Protein AF-A0A3B0TVA9-F1 (afdb_monomer)

Sequence (182 aa):
MIGPSYKIPAPITFNPFKHHKTCILQEINNQQLPDTALLGLLNSIGDNYIDIYTGSFTPKKICTQVLAYLKNNHTFNQTAFEEWVGNSSGYKRIKLTDDSFWIVRKGVSNERYIHIHPAKTGPLSIRFKASTLKTIYWLKRKKRGNNPPRLKEINEARLKVGLPPVKQLKYGEGILKCWGEF

Secondary structure (DSSP, 8-state):
-------PPTTEE--HHHHBHHHHHHHHH-TTS-HHHHHHHHHHT-SSEEEEE-SS--HHHHHHHHHHHHHHTT--SHHHHHHHHHTTTTEEEEE-TTS-EEEEEE-SSTTS-EEEEE-SSSTTEEEEEHHHHHHHHHHHHH--SSSPPPHHHHHHHHHHTT-PPPS---TTSHHHHHHHH-

Radius of gyration: 17.54 Å; Cα contacts (8 Å, |Δi|>4): 265; chains: 1; bounding box: 42×30×47 Å

Nearest PDB structures (foldseek):
  7nxd-assembly1_B  TM=4.711E-01  e=6.216E-01  Homo sapiens
  1jv2-assembly1_B  TM=4.905E-01  e=1.969E+00  Homo sapiens
  6bxj-assembly1_A  TM=4.757E-01  e=2.833E+00  Homo sapiens

Organism: NCBI:txid652676

Solvent-accessible surface area (backbone atoms only — not comparable to full-atom values): 10432 Å² total; per-residue (Å²): 137,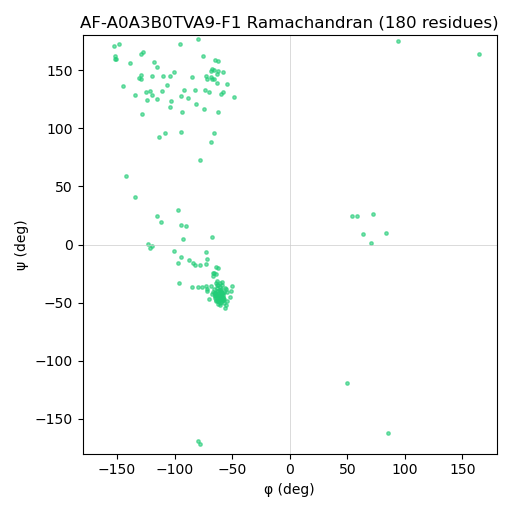85,66,85,83,72,80,66,58,78,43,45,36,68,57,49,73,65,25,27,47,69,54,34,52,51,59,50,64,37,82,85,59,51,69,70,52,50,51,56,51,47,60,69,65,51,77,54,74,41,30,25,29,64,68,87,71,49,74,61,54,50,52,52,49,54,52,50,51,28,50,78,68,68,31,58,54,70,69,46,30,52,51,60,22,51,78,39,92,50,36,41,80,48,75,50,97,86,64,33,34,32,33,40,27,76,36,90,43,90,70,24,39,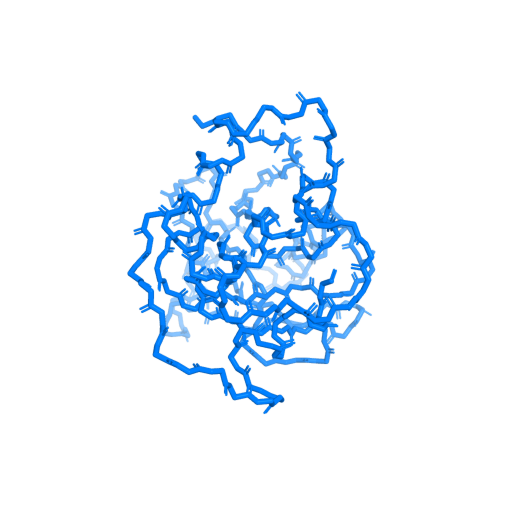41,23,50,46,39,22,79,63,45,92,32,33,48,69,46,45,24,66,46,48,43,29,45,49,52,39,59,54,75,46,86,77,85,74,82,79,51,72,67,59,49,30,54,33,19,51,75,71,77,37,79,68,72,96,75,87,52,85,83,35,74,59,54,37,52,50,75,77,106

pLDDT: mean 93.53, std 8.78, range [34.53, 98.62]

Mean predicted aligned error: 3.95 Å

Structure (mmCIF, N/CA/C/O backbone):
data_AF-A0A3B0TVA9-F1
#
_entry.id   AF-A0A3B0TVA9-F1
#
loop_
_atom_site.group_PDB
_atom_site.id
_atom_site.type_symbol
_atom_site.label_atom_id
_atom_site.label_alt_id
_atom_site.label_comp_id
_atom_site.label_asym_id
_atom_site.label_entity_id
_atom_site.label_seq_id
_atom_site.pdbx_PDB_ins_code
_atom_site.Cartn_x
_atom_site.Cartn_y
_atom_site.Cartn_z
_atom_site.occupancy
_atom_site.B_iso_or_equiv
_atom_site.auth_seq_id
_atom_site.auth_comp_id
_atom_site.auth_asym_id
_atom_site.auth_atom_id
_atom_site.pdbx_PDB_model_num
ATOM 1 N N . MET A 1 1 ? -3.678 16.737 -4.083 1.00 38.72 1 MET A N 1
ATOM 2 C CA . MET A 1 1 ? -3.451 15.315 -4.437 1.00 38.72 1 MET A CA 1
ATOM 3 C C . MET A 1 1 ? -4.566 14.878 -5.370 1.00 38.72 1 MET A C 1
ATOM 5 O O . MET A 1 1 ? -5.696 14.782 -4.917 1.00 38.72 1 MET A O 1
ATOM 9 N N . ILE A 1 2 ? -4.269 14.671 -6.655 1.00 34.53 2 ILE A N 1
ATOM 10 C CA . ILE A 1 2 ? -5.215 14.078 -7.608 1.00 34.53 2 ILE A CA 1
ATOM 11 C C . ILE A 1 2 ? -4.901 12.585 -7.633 1.00 34.53 2 ILE A C 1
ATOM 13 O O . ILE A 1 2 ? -3.940 12.152 -8.259 1.00 34.53 2 ILE A O 1
ATOM 17 N N . GLY A 1 3 ? -5.654 11.824 -6.852 1.00 47.53 3 GLY A N 1
ATOM 18 C CA . GLY A 1 3 ? -5.719 10.378 -6.972 1.00 47.53 3 GLY A CA 1
ATOM 19 C C . GLY A 1 3 ? -7.168 9.940 -7.080 1.00 47.53 3 GLY A C 1
ATOM 20 O O . GLY A 1 3 ? -8.059 10.749 -6.809 1.00 47.53 3 GLY A O 1
ATOM 21 N N . PRO A 1 4 ? -7.422 8.691 -7.490 1.00 55.53 4 PRO A N 1
ATOM 22 C CA . PRO A 1 4 ? -8.770 8.134 -7.508 1.00 55.53 4 PRO A CA 1
ATOM 23 C C . PRO A 1 4 ? -9.471 8.395 -6.173 1.00 55.53 4 PRO A C 1
ATOM 25 O O . PRO A 1 4 ? -8.952 8.075 -5.098 1.00 55.53 4 PRO A O 1
ATOM 28 N N . SER A 1 5 ? -10.662 8.989 -6.235 1.00 61.91 5 SER A N 1
ATOM 29 C CA . SER A 1 5 ? -11.477 9.248 -5.050 1.00 61.91 5 SER A CA 1
ATOM 30 C C . SER A 1 5 ? -12.165 7.953 -4.622 1.00 61.91 5 SER A C 1
ATOM 32 O O . SER A 1 5 ? -13.365 7.753 -4.814 1.00 61.91 5 SER A O 1
ATOM 34 N N . TYR A 1 6 ? -11.394 7.023 -4.053 1.00 79.69 6 TYR A N 1
ATOM 35 C CA . TYR A 1 6 ? -11.991 5.962 -3.256 1.00 79.69 6 TYR A CA 1
ATOM 36 C C . TYR A 1 6 ? -12.684 6.641 -2.077 1.00 79.69 6 TYR A C 1
ATOM 38 O O . TYR A 1 6 ? -12.033 7.259 -1.233 1.00 79.69 6 TYR A O 1
ATOM 46 N N . LYS A 1 7 ? -14.017 6.555 -2.025 1.00 88.19 7 LYS A N 1
ATOM 47 C CA . LYS A 1 7 ? -14.802 7.117 -0.922 1.00 88.19 7 LYS A CA 1
ATOM 48 C C . LYS A 1 7 ? -14.523 6.322 0.355 1.00 88.19 7 LYS A C 1
ATOM 50 O O . LYS A 1 7 ? -15.211 5.349 0.656 1.00 88.19 7 LYS A O 1
ATOM 55 N N . ILE A 1 8 ? -13.491 6.730 1.088 1.00 94.31 8 ILE A N 1
ATOM 56 C CA . ILE A 1 8 ? -13.170 6.190 2.408 1.00 94.31 8 ILE A CA 1
ATOM 57 C C . ILE A 1 8 ? -14.068 6.884 3.433 1.00 94.31 8 ILE A C 1
ATOM 59 O O . ILE A 1 8 ? -14.001 8.116 3.542 1.00 94.31 8 ILE A O 1
ATOM 63 N N . PRO A 1 9 ? -14.901 6.144 4.185 1.00 94.62 9 PRO A N 1
ATOM 64 C CA . PRO A 1 9 ? -15.787 6.741 5.174 1.00 94.62 9 PRO A CA 1
ATOM 65 C C . PRO A 1 9 ? -14.984 7.343 6.330 1.00 94.62 9 PRO A C 1
ATOM 67 O O . PRO A 1 9 ? -13.984 6.772 6.771 1.00 94.62 9 PRO A O 1
ATOM 70 N N . ALA A 1 10 ? -15.434 8.486 6.845 1.00 94.38 10 ALA A N 1
ATOM 71 C CA . ALA A 1 10 ? -14.976 8.948 8.148 1.00 94.38 10 ALA A CA 1
ATOM 72 C C . ALA A 1 10 ? -15.414 7.939 9.238 1.00 94.38 10 ALA A C 1
ATOM 74 O O . ALA A 1 10 ? -16.464 7.305 9.085 1.00 94.38 10 ALA A O 1
ATOM 75 N N . PRO A 1 11 ? -14.623 7.750 10.309 1.00 96.88 11 PRO A N 1
ATOM 76 C CA . PRO A 1 11 ? -13.383 8.460 10.626 1.00 96.88 11 PRO A CA 1
ATOM 77 C C . PRO A 1 11 ? -12.100 7.718 10.195 1.00 96.88 11 PRO A C 1
ATOM 79 O O . PRO A 1 11 ? -11.045 7.857 10.814 1.00 96.88 11 PRO A O 1
ATOM 82 N N . ILE A 1 12 ? -12.157 6.911 9.128 1.00 97.50 12 ILE A N 1
ATOM 83 C CA . ILE A 1 12 ? -11.006 6.118 8.675 1.00 97.50 12 ILE A CA 1
ATOM 84 C C . ILE A 1 12 ? -10.050 6.943 7.805 1.00 97.50 12 ILE A C 1
ATOM 86 O O . ILE A 1 12 ? -10.454 7.573 6.828 1.00 97.50 12 ILE A O 1
ATOM 90 N N . THR A 1 13 ? -8.756 6.850 8.103 1.00 96.31 13 THR A N 1
ATOM 91 C CA . THR A 1 13 ? -7.645 7.117 7.186 1.00 96.31 13 THR A CA 1
ATOM 92 C C . THR A 1 13 ? -7.211 5.802 6.539 1.00 96.31 13 THR A C 1
ATOM 94 O O . THR A 1 13 ? -6.685 4.911 7.204 1.00 96.31 13 THR A O 1
ATOM 97 N N . PHE A 1 14 ? -7.404 5.675 5.228 1.00 95.38 14 PHE A N 1
ATOM 98 C CA . PHE A 1 14 ? -6.943 4.529 4.447 1.00 95.38 14 PHE A CA 1
ATOM 99 C C . PHE A 1 14 ? -6.513 5.006 3.062 1.00 95.38 14 PHE A C 1
ATOM 101 O O . PHE A 1 14 ? -7.208 5.812 2.447 1.00 95.38 14 PHE A O 1
ATOM 108 N N . ASN A 1 15 ? -5.378 4.513 2.565 1.00 93.94 15 ASN A N 1
ATOM 109 C CA . ASN A 1 15 ? -4.904 4.797 1.214 1.00 93.94 15 ASN A CA 1
ATOM 110 C C . ASN A 1 15 ? -4.925 3.510 0.367 1.00 93.94 15 ASN A C 1
ATOM 112 O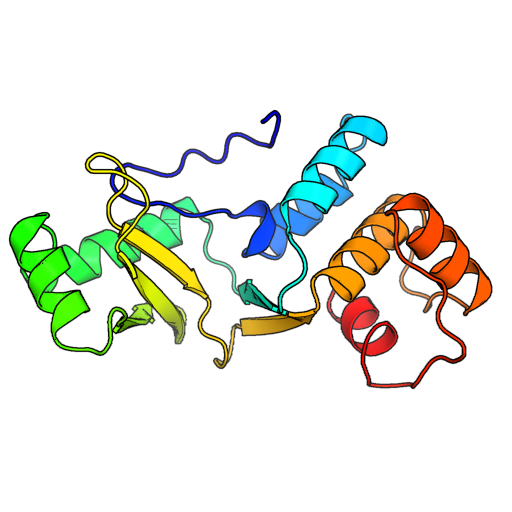 O . ASN A 1 15 ? -3.940 2.763 0.373 1.00 93.94 15 ASN A O 1
ATOM 116 N N . PRO A 1 16 ? -6.018 3.237 -0.375 1.00 94.81 16 PRO A N 1
ATOM 117 C CA . PRO A 1 16 ? -6.119 2.042 -1.211 1.00 94.81 16 PRO A CA 1
ATOM 118 C C . PRO A 1 16 ? -5.047 1.968 -2.298 1.00 94.81 16 PRO A C 1
ATOM 120 O O . PRO A 1 16 ? -4.565 0.881 -2.596 1.00 94.81 16 PRO A O 1
ATOM 123 N N . PHE A 1 17 ? -4.609 3.106 -2.842 1.00 92.19 17 PHE A N 1
ATOM 124 C CA . PHE A 1 17 ? -3.542 3.125 -3.844 1.00 92.19 17 PHE A CA 1
ATOM 125 C C . PHE A 1 17 ? -2.188 2.661 -3.282 1.00 92.19 17 PHE A C 1
ATOM 127 O O . PHE A 1 17 ? -1.341 2.171 -4.017 1.00 92.19 17 PHE A O 1
ATOM 134 N N . LYS A 1 18 ? -1.960 2.766 -1.970 1.00 92.62 18 LYS A N 1
ATOM 135 C CA . LYS A 1 18 ? -0.768 2.168 -1.350 1.00 92.62 18 LYS A CA 1
ATOM 136 C C . LYS A 1 18 ? -0.971 0.703 -0.992 1.00 92.62 18 LYS A C 1
ATOM 138 O O . LYS A 1 18 ? -0.036 -0.081 -1.084 1.00 92.62 18 LYS A O 1
ATOM 143 N N . HIS A 1 19 ? -2.170 0.349 -0.554 1.00 96.50 19 HIS A N 1
ATOM 144 C CA . HIS A 1 19 ? -2.364 -0.828 0.285 1.00 96.50 19 HIS A CA 1
ATOM 145 C C . HIS A 1 19 ? -3.355 -1.853 -0.268 1.00 96.50 19 HIS A C 1
ATOM 147 O O . HIS A 1 19 ? -3.585 -2.860 0.390 1.00 96.50 19 HIS A O 1
ATOM 153 N N . HIS A 1 20 ? -3.955 -1.639 -1.437 1.00 97.31 20 HIS A N 1
ATOM 154 C CA . HIS A 1 20 ? -4.966 -2.535 -1.993 1.00 97.31 20 HIS A CA 1
ATOM 155 C C . HIS A 1 20 ? -4.626 -2.932 -3.432 1.00 97.31 20 HIS A C 1
ATOM 157 O O . HIS A 1 20 ? -4.722 -2.115 -4.348 1.00 97.31 20 HIS A O 1
ATOM 163 N N . LYS A 1 21 ? -4.304 -4.213 -3.657 1.00 96.94 21 LYS A N 1
ATOM 164 C CA . LYS A 1 21 ? -3.834 -4.733 -4.953 1.00 96.94 21 LYS A CA 1
ATOM 165 C C . LYS A 1 21 ? -4.783 -4.423 -6.113 1.00 96.94 21 LYS A C 1
ATOM 167 O O . LYS A 1 21 ? -4.342 -3.896 -7.126 1.00 96.94 21 LYS A O 1
ATOM 172 N N . THR A 1 22 ? -6.084 -4.677 -5.961 1.00 95.56 22 THR A N 1
ATOM 173 C CA . THR A 1 22 ? -7.060 -4.398 -7.034 1.00 95.56 22 THR A CA 1
ATOM 174 C C . THR A 1 22 ? -7.125 -2.915 -7.397 1.00 95.56 22 THR A C 1
ATOM 176 O O . THR A 1 22 ? -7.043 -2.587 -8.573 1.00 95.56 22 THR A O 1
ATOM 179 N N . CYS A 1 23 ? -7.195 -2.016 -6.409 1.00 94.69 23 CYS A N 1
ATOM 180 C CA . CYS A 1 23 ? -7.157 -0.567 -6.631 1.00 94.69 23 CYS A CA 1
ATOM 181 C C . CYS A 1 23 ? -5.883 -0.129 -7.357 1.00 94.69 23 CYS A C 1
ATOM 183 O O . CYS A 1 23 ? -5.932 0.628 -8.318 1.00 94.69 23 CYS A O 1
ATOM 185 N N . ILE A 1 24 ? -4.736 -0.646 -6.924 1.00 94.00 24 ILE A N 1
ATOM 186 C CA . ILE A 1 24 ? -3.438 -0.383 -7.549 1.00 94.00 24 ILE A CA 1
ATOM 187 C C . ILE A 1 24 ? -3.458 -0.774 -9.030 1.00 94.00 24 ILE A C 1
ATOM 189 O O . ILE A 1 24 ? -3.102 0.033 -9.886 1.00 94.00 24 ILE A O 1
ATOM 193 N N . LEU A 1 25 ? -3.911 -1.992 -9.338 1.00 93.56 25 LEU A N 1
ATOM 194 C CA . LEU A 1 25 ? -4.002 -2.488 -10.711 1.00 93.56 25 LEU A CA 1
ATOM 195 C C . LEU A 1 25 ? -4.991 -1.673 -11.554 1.00 93.56 25 LEU A C 1
ATOM 197 O O . LEU A 1 25 ? -4.717 -1.419 -12.725 1.00 93.56 25 LEU A O 1
ATOM 201 N N . GLN A 1 26 ? -6.108 -1.229 -10.973 1.00 92.56 26 GLN A N 1
ATOM 202 C CA . GLN A 1 26 ? -7.070 -0.354 -11.647 1.00 92.56 26 GLN A CA 1
ATOM 203 C C . GLN A 1 26 ? -6.421 0.970 -12.072 1.00 92.56 26 GLN A C 1
ATOM 205 O O . GLN A 1 26 ? -6.536 1.345 -13.237 1.00 92.56 26 GLN A O 1
ATOM 210 N N . GLU A 1 27 ? -5.667 1.628 -11.185 1.00 91.00 27 GLU A N 1
ATOM 211 C CA . GLU A 1 27 ? -4.972 2.879 -11.528 1.00 91.00 27 GLU A CA 1
ATOM 212 C C . GLU A 1 27 ? -3.887 2.680 -12.586 1.00 91.00 27 GLU A C 1
ATOM 214 O O . GLU A 1 27 ? -3.793 3.446 -13.545 1.00 91.00 27 GLU A O 1
ATOM 219 N N . ILE A 1 28 ? -3.077 1.626 -12.446 1.00 91.50 28 ILE A N 1
ATOM 220 C CA . ILE A 1 28 ? -1.999 1.325 -13.396 1.00 91.50 28 ILE A CA 1
ATOM 221 C C . ILE A 1 28 ? -2.571 1.012 -14.783 1.00 91.50 28 ILE A C 1
ATOM 223 O O . ILE A 1 28 ? -1.982 1.397 -15.792 1.00 91.50 28 ILE A O 1
ATOM 227 N N . ASN A 1 29 ? -3.735 0.367 -14.861 1.00 91.38 29 ASN A N 1
ATOM 228 C CA . ASN A 1 29 ? -4.351 -0.006 -16.133 1.00 91.38 29 ASN A CA 1
ATOM 229 C C . ASN A 1 29 ? -5.244 1.090 -16.735 1.00 91.38 29 ASN A C 1
ATOM 231 O O . ASN A 1 29 ? -5.568 1.013 -17.922 1.00 91.38 29 ASN A O 1
ATOM 235 N N . ASN A 1 30 ? -5.596 2.133 -15.975 1.00 91.00 30 ASN A N 1
ATOM 236 C CA . ASN A 1 30 ? -6.473 3.215 -16.422 1.00 91.00 30 ASN A CA 1
ATOM 237 C C . ASN A 1 30 ? -5.829 4.046 -17.545 1.00 91.00 30 ASN A C 1
ATOM 239 O O . ASN A 1 30 ? -5.034 4.946 -17.276 1.00 91.00 30 ASN A O 1
ATOM 243 N N . GLN A 1 31 ? -6.135 3.760 -18.812 1.00 87.06 31 GLN A N 1
ATOM 244 C CA . GLN A 1 31 ? -5.510 4.428 -19.966 1.00 87.06 31 GLN A CA 1
ATOM 245 C C . GLN A 1 31 ? -5.781 5.939 -20.021 1.00 87.06 31 GLN A C 1
ATOM 247 O O . GLN A 1 31 ? -5.008 6.666 -20.633 1.00 87.06 31 GLN A O 1
ATOM 252 N N . GLN A 1 32 ? -6.821 6.420 -19.337 1.00 91.00 32 GLN A N 1
ATOM 253 C CA . GLN A 1 32 ? -7.142 7.845 -19.266 1.00 91.00 32 GLN A CA 1
ATOM 254 C C . GLN A 1 32 ? -6.244 8.606 -18.280 1.00 91.00 32 GLN A C 1
ATOM 256 O O . GLN A 1 32 ? -6.166 9.827 -18.358 1.00 91.00 32 GLN A O 1
ATOM 261 N N . LEU A 1 33 ? -5.557 7.913 -17.363 1.00 90.62 33 LEU A N 1
ATOM 262 C CA . LEU A 1 33 ? -4.625 8.530 -16.420 1.00 90.62 33 LEU A CA 1
ATOM 263 C C . LEU A 1 33 ? -3.320 8.925 -17.141 1.00 90.62 33 LEU A C 1
ATOM 265 O O . LEU A 1 33 ? -2.591 8.035 -17.597 1.00 90.62 33 LEU A O 1
ATOM 269 N N . PRO A 1 34 ? -2.966 10.221 -17.226 1.00 94.06 34 PRO A N 1
ATOM 270 C CA . PRO A 1 34 ? -1.705 10.633 -17.832 1.00 94.06 34 PRO A CA 1
ATOM 271 C C . PRO A 1 34 ? -0.506 10.080 -17.059 1.00 94.06 34 PRO A C 1
ATOM 273 O O . PRO A 1 34 ? -0.542 9.959 -15.833 1.00 94.06 34 PRO A O 1
ATOM 276 N N . ASP A 1 35 ? 0.596 9.815 -17.758 1.00 93.94 35 ASP A N 1
ATOM 277 C CA . ASP A 1 35 ? 1.830 9.330 -17.129 1.00 93.94 35 ASP A CA 1
ATOM 278 C C . ASP A 1 35 ? 2.327 10.255 -16.012 1.00 93.94 35 ASP A C 1
ATOM 280 O O . ASP A 1 35 ? 2.796 9.784 -14.981 1.00 93.94 35 ASP A O 1
ATOM 284 N N . THR A 1 36 ? 2.206 11.571 -16.192 1.00 94.06 36 THR A N 1
ATOM 285 C CA . THR A 1 36 ? 2.595 12.572 -15.189 1.00 94.06 36 THR A CA 1
ATOM 286 C C . THR A 1 36 ? 1.764 12.454 -13.912 1.00 94.06 36 THR A C 1
ATOM 288 O O . THR A 1 36 ? 2.309 12.535 -12.811 1.00 94.06 36 THR A O 1
ATOM 291 N N . ALA A 1 37 ? 0.462 12.190 -14.040 1.00 92.50 37 ALA A N 1
ATOM 292 C CA . ALA A 1 37 ? -0.418 11.946 -12.904 1.00 92.50 37 ALA A CA 1
ATOM 293 C C . ALA A 1 37 ? -0.065 10.625 -12.205 1.00 92.50 37 ALA A C 1
ATOM 295 O O . ALA A 1 37 ? 0.034 10.590 -10.977 1.00 92.50 37 ALA A O 1
ATOM 296 N N . LEU A 1 38 ? 0.214 9.563 -12.972 1.00 92.44 38 LEU A N 1
ATOM 297 C CA . LEU A 1 38 ? 0.695 8.298 -12.415 1.00 92.44 38 LEU A CA 1
ATOM 298 C C . LEU A 1 38 ? 2.014 8.489 -11.657 1.00 92.44 38 LEU A C 1
ATOM 300 O O . LEU A 1 38 ? 2.135 8.012 -10.535 1.00 92.44 38 LEU A O 1
ATOM 304 N N . LEU A 1 39 ? 2.984 9.221 -12.210 1.00 94.00 39 LEU A N 1
ATOM 305 C CA . LEU A 1 39 ? 4.238 9.534 -11.516 1.00 94.00 39 LEU A CA 1
ATOM 306 C C . LEU A 1 39 ? 3.984 10.281 -10.199 1.00 94.00 39 LEU A C 1
ATOM 308 O O . LEU A 1 39 ? 4.573 9.930 -9.177 1.00 94.00 39 LEU A O 1
ATOM 312 N N . GLY A 1 40 ? 3.053 11.241 -10.185 1.00 92.62 40 GLY A N 1
ATOM 313 C CA . GLY A 1 40 ? 2.612 11.912 -8.958 1.00 92.62 40 GLY A CA 1
ATOM 314 C C . GLY A 1 40 ? 2.054 10.940 -7.911 1.00 92.62 40 GLY A C 1
ATOM 315 O O . GLY A 1 40 ? 2.416 11.014 -6.733 1.00 92.62 40 GLY A O 1
ATOM 316 N N . LEU A 1 41 ? 1.236 9.973 -8.337 1.00 91.88 41 LEU A N 1
ATOM 317 C CA . LEU A 1 41 ? 0.732 8.910 -7.467 1.00 91.88 41 LEU A CA 1
ATOM 318 C C . LEU A 1 41 ? 1.857 8.017 -6.939 1.00 91.88 41 LEU A C 1
ATOM 320 O O . LEU A 1 41 ? 1.927 7.775 -5.732 1.00 91.88 41 LEU A O 1
ATOM 324 N N . LEU A 1 42 ? 2.765 7.566 -7.806 1.00 93.44 42 LEU A N 1
ATOM 325 C CA . LEU A 1 42 ? 3.900 6.725 -7.421 1.00 93.44 42 LEU A CA 1
ATOM 326 C C . LEU A 1 42 ? 4.806 7.427 -6.407 1.00 93.44 42 LEU A C 1
ATOM 328 O O . LEU A 1 42 ? 5.215 6.807 -5.424 1.00 93.44 42 LEU A O 1
ATOM 332 N N . ASN A 1 43 ? 5.053 8.726 -6.578 1.00 90.81 43 ASN A N 1
ATOM 333 C CA . ASN A 1 43 ? 5.823 9.528 -5.627 1.00 90.81 43 ASN A CA 1
ATOM 334 C C . ASN A 1 43 ? 5.171 9.552 -4.240 1.00 90.81 43 ASN A C 1
ATOM 336 O O . ASN A 1 43 ? 5.869 9.440 -3.231 1.00 90.81 43 ASN A O 1
ATOM 340 N N . SER A 1 44 ? 3.835 9.578 -4.179 1.00 89.19 44 SER A N 1
ATOM 341 C CA . SER A 1 44 ? 3.103 9.571 -2.909 1.00 89.19 44 SER A CA 1
ATOM 342 C C . SER A 1 44 ? 3.290 8.290 -2.088 1.00 89.19 44 SER A C 1
ATOM 344 O O . SER A 1 44 ? 3.056 8.324 -0.880 1.00 89.19 44 SER A O 1
ATOM 346 N N . ILE A 1 45 ? 3.728 7.168 -2.688 1.00 90.06 45 ILE A N 1
ATOM 347 C CA . ILE A 1 45 ? 3.935 5.883 -1.991 1.00 90.06 45 ILE A CA 1
ATOM 348 C C . ILE A 1 45 ? 4.957 6.033 -0.846 1.00 90.06 45 ILE A C 1
ATOM 350 O O . ILE A 1 45 ? 4.757 5.436 0.216 1.00 90.06 45 ILE A O 1
ATOM 354 N N . GLY A 1 46 ? 5.950 6.918 -0.991 1.00 89.25 46 GLY A N 1
ATOM 355 C CA . GLY A 1 46 ? 7.066 7.094 -0.050 1.00 89.25 46 GLY A CA 1
ATOM 356 C C . GLY A 1 46 ? 8.210 6.115 -0.328 1.00 89.25 46 GLY A C 1
ATOM 357 O O . GLY A 1 46 ? 8.268 5.557 -1.421 1.00 89.25 46 GLY A O 1
ATOM 358 N N . ASP A 1 47 ? 9.109 5.898 0.638 1.00 91.12 47 ASP A N 1
ATOM 359 C CA . ASP A 1 47 ? 10.343 5.105 0.425 1.00 91.12 47 ASP A CA 1
ATOM 360 C C . ASP A 1 47 ? 10.482 3.877 1.341 1.00 91.12 47 ASP A C 1
ATOM 362 O O . ASP A 1 47 ? 11.387 3.055 1.178 1.00 91.12 47 ASP A O 1
ATOM 366 N N . ASN A 1 48 ? 9.533 3.698 2.259 1.00 93.50 48 ASN A N 1
ATOM 367 C CA . ASN A 1 48 ? 9.490 2.572 3.188 1.00 93.50 48 ASN A CA 1
ATOM 368 C C . ASN A 1 48 ? 8.926 1.294 2.546 1.00 93.50 48 ASN A C 1
ATOM 370 O O . ASN A 1 48 ? 8.504 1.266 1.391 1.00 93.50 48 ASN A O 1
ATOM 374 N N . TYR A 1 49 ? 8.915 0.199 3.303 1.00 96.69 49 TYR A N 1
ATOM 375 C CA . TYR A 1 49 ? 8.137 -0.978 2.922 1.00 96.69 49 TYR A CA 1
ATOM 376 C C . TYR A 1 49 ? 6.638 -0.695 3.010 1.00 96.69 49 TYR A C 1
ATOM 378 O O . TYR A 1 49 ? 6.189 -0.014 3.930 1.00 96.69 49 TYR A O 1
ATOM 386 N N . ILE A 1 50 ? 5.884 -1.275 2.083 1.00 97.12 50 ILE A N 1
ATOM 387 C CA . ILE A 1 50 ? 4.437 -1.140 1.979 1.00 97.12 50 ILE A CA 1
ATOM 388 C C . ILE A 1 50 ? 3.811 -2.525 2.082 1.00 97.12 50 ILE A C 1
ATOM 390 O O . ILE A 1 50 ? 4.251 -3.456 1.405 1.00 97.12 50 ILE A O 1
ATOM 394 N N . ASP A 1 51 ? 2.794 -2.631 2.931 1.00 97.94 51 ASP A N 1
ATOM 395 C CA . ASP A 1 51 ? 1.980 -3.830 3.115 1.00 97.94 51 ASP A CA 1
ATOM 396 C C . ASP A 1 51 ? 0.736 -3.727 2.226 1.00 97.94 51 ASP A C 1
ATOM 398 O O . ASP A 1 51 ? 0.037 -2.713 2.251 1.00 97.94 51 ASP A O 1
ATOM 402 N N . ILE A 1 52 ? 0.468 -4.742 1.412 1.00 98.19 52 ILE A N 1
ATOM 403 C CA . ILE A 1 52 ? -0.550 -4.702 0.360 1.00 98.19 52 ILE A CA 1
ATOM 404 C C . ILE A 1 52 ? -1.519 -5.854 0.569 1.00 98.19 52 ILE A C 1
ATOM 406 O O . ILE A 1 52 ? -1.124 -7.017 0.599 1.00 98.19 52 ILE A O 1
ATOM 410 N N . TYR A 1 53 ? -2.794 -5.511 0.673 1.00 98.56 53 TYR A N 1
ATOM 411 C CA . TYR A 1 53 ? -3.901 -6.442 0.723 1.00 98.56 53 TYR A CA 1
ATOM 412 C C . TYR A 1 53 ? -4.146 -7.054 -0.655 1.00 98.56 53 TYR A C 1
ATOM 414 O O . TYR 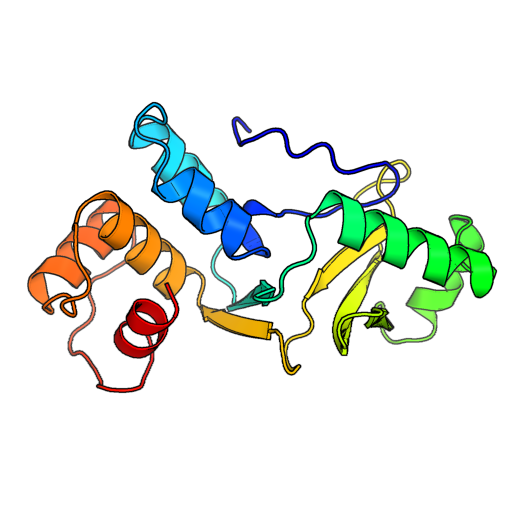A 1 53 ? -4.207 -6.341 -1.663 1.00 98.56 53 TYR A O 1
ATOM 422 N N . THR A 1 54 ? -4.304 -8.373 -0.678 1.00 98.38 54 THR A N 1
ATOM 423 C CA . THR A 1 54 ? -4.442 -9.189 -1.894 1.00 98.38 54 THR A CA 1
ATOM 424 C C . THR A 1 54 ? -5.760 -9.958 -1.974 1.00 98.38 54 THR A C 1
ATOM 426 O O . THR A 1 54 ? -5.994 -10.637 -2.969 1.00 98.38 54 THR A O 1
ATOM 429 N N . GLY A 1 55 ? -6.622 -9.843 -0.959 1.00 97.75 55 GLY A N 1
ATOM 430 C CA . GLY A 1 55 ? -7.928 -10.498 -0.947 1.00 97.75 55 GLY A CA 1
ATOM 431 C C . GLY A 1 55 ? -8.987 -9.792 -1.800 1.00 97.75 55 GLY A C 1
ATOM 432 O O . GLY A 1 55 ? -8.706 -8.860 -2.557 1.00 97.75 55 GLY A O 1
ATOM 433 N N . SER A 1 56 ? -10.231 -10.254 -1.671 1.00 97.19 56 SER A N 1
ATOM 434 C CA . SER A 1 56 ? -11.359 -9.854 -2.523 1.00 97.19 56 SER A CA 1
ATOM 435 C C . SER A 1 56 ? -12.214 -8.706 -1.974 1.00 97.19 56 SER A C 1
ATOM 437 O O . SER A 1 56 ? -13.061 -8.176 -2.698 1.00 97.19 56 SER A O 1
ATOM 439 N N . PHE A 1 57 ? -12.036 -8.292 -0.716 1.00 97.94 57 PHE A N 1
ATOM 440 C CA . PHE A 1 57 ? -12.827 -7.205 -0.147 1.00 97.94 57 PHE A CA 1
ATOM 441 C C . PHE A 1 57 ? -12.465 -5.865 -0.758 1.00 97.94 57 PHE A C 1
ATOM 443 O O . PHE A 1 57 ? -11.315 -5.461 -0.772 1.00 97.94 57 PHE A O 1
ATOM 450 N N . T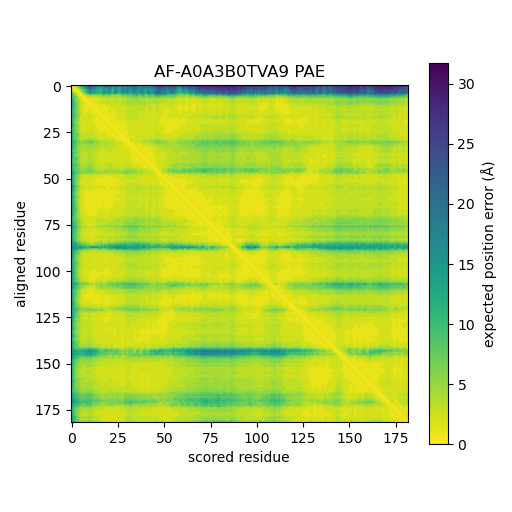HR A 1 58 ? -13.487 -5.120 -1.167 1.00 96.81 58 THR A N 1
ATOM 451 C CA . THR A 1 58 ? -13.326 -3.729 -1.592 1.00 96.81 58 THR A CA 1
ATOM 452 C C . THR A 1 58 ? -12.878 -2.837 -0.426 1.00 96.81 58 THR A C 1
ATOM 454 O O . THR A 1 58 ? -13.185 -3.143 0.734 1.00 96.81 58 THR A O 1
ATOM 457 N N . PRO A 1 59 ? -12.277 -1.658 -0.696 1.00 97.38 59 PRO A N 1
ATOM 458 C CA . PRO A 1 59 ? -11.970 -0.677 0.346 1.00 97.38 59 PRO A CA 1
ATOM 459 C C . PRO A 1 59 ? -13.174 -0.340 1.231 1.00 97.38 59 PRO A C 1
ATOM 461 O O . PRO A 1 59 ? -13.047 -0.266 2.450 1.00 97.38 59 PRO A O 1
ATOM 464 N N . LYS A 1 60 ? -14.368 -0.212 0.634 1.00 96.56 60 LYS A N 1
ATOM 465 C CA . LYS A 1 60 ? -15.613 0.032 1.373 1.00 96.56 60 LYS A CA 1
ATOM 466 C C . LYS A 1 60 ? -15.910 -1.104 2.354 1.00 96.56 60 LYS A C 1
ATOM 468 O O . LYS A 1 60 ? -16.197 -0.829 3.514 1.00 96.56 60 LYS A O 1
ATOM 473 N N . LYS A 1 61 ? -15.816 -2.366 1.915 1.00 97.69 61 LYS A N 1
ATOM 474 C CA . LYS A 1 61 ? -16.080 -3.535 2.770 1.00 97.69 61 LYS A CA 1
ATOM 475 C C . LYS A 1 61 ? -15.059 -3.650 3.904 1.00 97.69 61 LYS A C 1
ATOM 477 O O . LYS A 1 61 ? -15.474 -3.903 5.032 1.00 97.69 61 LYS A O 1
ATOM 482 N N . ILE A 1 62 ? -13.773 -3.413 3.627 1.00 98.56 62 ILE A N 1
ATOM 483 C CA . ILE A 1 62 ? -12.711 -3.353 4.648 1.00 98.56 62 ILE A CA 1
ATOM 484 C C . ILE A 1 62 ? -13.068 -2.304 5.702 1.00 98.56 62 ILE A C 1
ATOM 486 O O . ILE A 1 62 ? -13.166 -2.627 6.884 1.00 98.56 62 ILE A O 1
ATOM 490 N N . CYS A 1 63 ? -13.345 -1.067 5.277 1.00 98.31 63 CYS A N 1
ATOM 491 C CA . CYS A 1 63 ? -13.715 0.013 6.186 1.00 98.31 63 CYS A CA 1
ATOM 492 C C . CYS A 1 63 ? -14.951 -0.337 7.024 1.00 98.31 63 CYS A C 1
ATOM 494 O O . CYS A 1 63 ? -14.926 -0.170 8.238 1.00 98.31 63 CYS A O 1
ATOM 496 N N . THR A 1 64 ? -16.013 -0.869 6.412 1.00 98.19 64 THR A N 1
ATOM 497 C CA . THR A 1 64 ? -17.219 -1.287 7.141 1.00 98.19 64 THR A CA 1
ATOM 498 C C . THR A 1 64 ? -16.910 -2.328 8.217 1.00 98.19 64 THR A C 1
ATOM 500 O O . THR A 1 64 ? -17.434 -2.215 9.322 1.00 98.19 64 THR A O 1
ATOM 503 N N . GLN A 1 65 ? -16.051 -3.312 7.937 1.00 98.56 65 GLN A N 1
ATOM 504 C CA . GLN A 1 65 ? -15.705 -4.334 8.928 1.00 98.56 65 GLN A CA 1
ATOM 505 C C . GLN A 1 65 ? -14.821 -3.810 10.051 1.00 98.56 65 GLN A C 1
ATOM 507 O O . GLN A 1 65 ? -15.052 -4.163 11.202 1.00 98.56 65 GLN A O 1
ATOM 512 N N . VAL A 1 66 ? -13.865 -2.929 9.747 1.00 98.62 66 VAL A N 1
ATOM 513 C CA . VAL A 1 66 ? -13.072 -2.236 10.774 1.00 98.62 66 VAL A CA 1
ATOM 514 C C . VAL A 1 66 ? -13.998 -1.462 11.714 1.00 98.62 66 VAL A C 1
ATOM 516 O O . VAL A 1 66 ? -13.886 -1.579 12.930 1.00 98.62 66 VAL A O 1
ATOM 519 N N . LEU A 1 67 ? -14.948 -0.698 11.165 1.00 98.38 67 LEU A N 1
ATOM 520 C CA . LEU A 1 67 ? -15.892 0.076 11.974 1.00 98.38 67 LEU A CA 1
ATOM 521 C C . LEU A 1 67 ? -16.794 -0.824 12.823 1.00 98.38 67 LEU A C 1
ATOM 523 O O . LEU A 1 67 ? -17.003 -0.529 13.996 1.00 98.38 67 LEU A O 1
ATOM 527 N N . ALA A 1 68 ? -17.311 -1.915 12.254 1.00 98.38 68 ALA A N 1
ATOM 528 C CA . ALA A 1 68 ? -18.114 -2.885 12.993 1.00 98.38 68 ALA A CA 1
ATOM 529 C C . ALA A 1 68 ? -17.308 -3.534 14.128 1.00 98.38 68 ALA A C 1
ATOM 531 O O . ALA A 1 68 ? -17.794 -3.604 15.252 1.00 98.38 68 ALA A O 1
ATOM 532 N N . TYR A 1 69 ? -16.055 -3.921 13.863 1.00 98.38 69 TYR A N 1
ATOM 533 C CA . TYR A 1 69 ? -15.146 -4.457 14.874 1.00 98.38 69 TYR A CA 1
ATOM 534 C C . TYR A 1 69 ? -14.992 -3.484 16.048 1.00 98.38 69 TYR A C 1
ATOM 536 O O . TYR A 1 69 ? -15.205 -3.866 17.195 1.00 98.38 69 TYR A O 1
ATOM 544 N N . LEU A 1 70 ? -14.673 -2.216 15.776 1.00 98.06 70 LEU A N 1
ATOM 545 C CA . LEU A 1 70 ? -14.457 -1.217 16.830 1.00 98.06 70 LEU A CA 1
ATOM 546 C C . LEU A 1 70 ? -15.736 -0.918 17.619 1.00 98.06 70 LEU A C 1
ATOM 548 O O . LEU A 1 70 ? -15.687 -0.766 18.836 1.00 98.06 70 LEU A O 1
ATOM 552 N N . LYS A 1 71 ? -16.893 -0.868 16.949 1.00 97.94 71 LYS A N 1
ATOM 553 C CA . LYS A 1 71 ? -18.187 -0.663 17.618 1.00 97.94 71 LYS A CA 1
ATOM 554 C C . LYS A 1 71 ? -18.536 -1.826 18.542 1.00 97.94 71 LYS A C 1
ATOM 556 O O . LYS A 1 71 ? -18.887 -1.583 19.690 1.00 97.94 71 LYS A O 1
ATOM 561 N N . ASN A 1 72 ? -18.371 -3.061 18.072 1.00 97.56 72 ASN A N 1
ATOM 562 C CA . ASN A 1 72 ? -18.661 -4.263 18.857 1.00 97.56 72 ASN A CA 1
ATOM 563 C C . ASN A 1 72 ? -17.719 -4.432 20.057 1.00 97.56 72 ASN A C 1
ATOM 565 O O . ASN A 1 72 ? -18.085 -5.072 21.032 1.00 97.56 72 ASN A O 1
ATOM 569 N N . ASN A 1 73 ? -16.516 -3.855 19.994 1.00 96.00 73 ASN A N 1
ATOM 570 C CA . ASN A 1 73 ? -15.563 -3.839 21.105 1.00 96.00 73 ASN A CA 1
ATOM 571 C C . ASN A 1 73 ? -15.687 -2.580 21.984 1.00 96.00 73 ASN A C 1
ATOM 573 O O . ASN A 1 73 ? -14.867 -2.391 22.874 1.00 96.00 73 ASN A O 1
ATOM 577 N N . HIS A 1 74 ? -16.670 -1.706 21.735 1.00 96.88 74 HIS A N 1
ATOM 578 C CA . HIS A 1 74 ? -16.861 -0.431 22.439 1.00 96.88 74 HIS A CA 1
ATOM 579 C C . HIS A 1 74 ? -15.662 0.542 22.366 1.00 96.88 74 HIS A C 1
ATOM 581 O O . HIS A 1 74 ? -15.534 1.445 23.187 1.00 96.88 74 HIS A O 1
ATOM 587 N N . THR A 1 75 ? -14.821 0.426 21.333 1.00 96.81 75 THR A N 1
ATOM 588 C CA . THR A 1 75 ? -13.612 1.249 21.117 1.00 96.81 75 THR A CA 1
ATOM 589 C C . THR A 1 75 ? -13.740 2.190 19.919 1.00 96.81 75 THR A C 1
ATOM 591 O O . THR A 1 75 ? -12.748 2.642 19.355 1.00 96.81 75 THR A O 1
ATOM 594 N N . PHE A 1 76 ? -14.970 2.463 19.473 1.00 96.19 76 PHE A N 1
ATOM 595 C CA . PHE A 1 76 ? -15.214 3.287 18.289 1.00 96.19 76 PHE A CA 1
ATOM 596 C C . PHE A 1 76 ? -15.117 4.795 18.554 1.00 96.19 76 PHE A C 1
ATOM 598 O O . PHE A 1 76 ? -14.651 5.515 17.675 1.00 96.19 76 PHE A O 1
ATOM 605 N N . ASN A 1 77 ? -15.561 5.287 19.717 1.00 94.69 77 ASN A N 1
ATOM 606 C CA . ASN A 1 77 ? -15.482 6.719 20.033 1.00 94.69 77 ASN A CA 1
ATOM 607 C C . ASN A 1 77 ? -14.012 7.167 20.146 1.00 94.69 77 ASN A C 1
ATOM 609 O O . ASN A 1 77 ? -13.160 6.352 20.485 1.00 94.69 77 ASN A O 1
ATOM 613 N N . GLN A 1 78 ? -13.706 8.432 19.834 1.00 94.56 78 GLN A N 1
ATOM 614 C CA . GLN A 1 78 ? -12.315 8.879 19.691 1.00 94.56 78 GLN A CA 1
ATOM 615 C C . GLN A 1 78 ? -11.481 8.648 20.961 1.00 94.56 78 GLN A C 1
ATOM 617 O O . GLN A 1 78 ? -10.401 8.074 20.867 1.00 94.56 78 GLN A O 1
ATOM 622 N N . THR A 1 79 ? -11.987 9.021 22.137 1.00 96.00 79 THR A N 1
ATOM 623 C CA . THR A 1 79 ? -11.274 8.834 23.409 1.00 96.00 79 THR A CA 1
ATOM 624 C C . THR A 1 79 ? -10.994 7.357 23.690 1.00 96.00 79 THR A C 1
ATOM 626 O O . THR A 1 79 ? -9.838 6.975 23.853 1.00 96.00 79 THR A O 1
ATOM 629 N N . ALA A 1 80 ? -12.016 6.497 23.627 1.00 96.31 80 ALA A N 1
ATOM 630 C CA . ALA A 1 80 ? -11.854 5.060 23.849 1.00 96.31 80 ALA A CA 1
ATOM 631 C C . ALA A 1 80 ? -10.971 4.399 22.783 1.00 96.31 80 ALA A C 1
ATOM 633 O O . ALA A 1 80 ? -10.245 3.452 23.076 1.00 96.31 80 ALA A O 1
ATOM 634 N N . PHE A 1 81 ? -11.015 4.881 21.538 1.00 97.44 81 PHE A N 1
ATOM 635 C CA . PHE A 1 81 ? -10.131 4.418 20.474 1.00 97.44 81 PHE A CA 1
ATOM 636 C C . PHE A 1 81 ? -8.669 4.740 20.790 1.00 97.44 81 PHE A C 1
ATOM 638 O O . PHE A 1 81 ? -7.803 3.871 20.667 1.00 97.44 81 PHE A O 1
ATOM 645 N N . GLU A 1 82 ? -8.391 5.985 21.177 1.00 94.69 82 GLU A N 1
ATOM 646 C CA . GLU A 1 82 ? -7.041 6.444 21.490 1.00 94.69 82 GLU A CA 1
ATOM 647 C C . GLU A 1 82 ? -6.471 5.720 22.712 1.00 94.69 82 GLU A C 1
ATOM 649 O O . GLU A 1 82 ? -5.329 5.265 22.653 1.00 94.69 82 GLU A O 1
ATOM 654 N N . GLU A 1 83 ? -7.271 5.507 23.758 1.00 95.44 83 GLU A N 1
ATOM 655 C CA . GLU A 1 83 ? -6.901 4.679 24.913 1.00 95.44 83 GLU A CA 1
ATOM 656 C C . GLU A 1 83 ? -6.642 3.222 24.506 1.00 95.44 83 GLU A C 1
ATOM 658 O O . GLU A 1 83 ? -5.598 2.646 24.826 1.00 95.44 83 GLU A O 1
ATOM 663 N N . TRP A 1 84 ? -7.553 2.622 23.732 1.00 96.00 84 TRP A N 1
ATOM 664 C CA . TRP A 1 84 ? -7.431 1.236 23.283 1.00 96.00 84 TRP A CA 1
ATOM 665 C C . TRP A 1 84 ? -6.161 1.002 22.461 1.00 96.00 84 TRP A C 1
ATOM 667 O O . TRP A 1 84 ? -5.462 0.011 22.686 1.00 96.00 84 TRP A O 1
ATOM 677 N N . VAL A 1 85 ? -5.835 1.902 21.531 1.00 95.06 85 VAL A N 1
ATOM 678 C CA . VAL A 1 85 ? -4.605 1.843 20.725 1.00 95.06 85 VAL A CA 1
ATOM 679 C C . VAL A 1 85 ? -3.364 2.186 21.560 1.00 95.06 85 VAL A C 1
ATOM 681 O O . VAL A 1 85 ? -2.323 1.538 21.404 1.00 95.06 85 VAL A O 1
ATOM 684 N N . GLY A 1 86 ? -3.461 3.182 22.445 1.00 90.12 86 GLY A N 1
ATOM 685 C CA . GLY A 1 86 ? -2.376 3.645 23.314 1.00 90.12 86 GLY A CA 1
ATOM 686 C C . GLY A 1 86 ? -1.858 2.549 24.242 1.00 90.12 86 GLY A C 1
ATOM 687 O O . GLY A 1 86 ? -0.647 2.368 24.363 1.00 90.12 86 GLY A O 1
ATOM 688 N N . ASN A 1 87 ? -2.760 1.709 24.752 1.00 87.56 87 ASN A N 1
ATOM 689 C CA . ASN A 1 87 ? -2.443 0.537 25.575 1.00 87.56 87 ASN A CA 1
ATOM 690 C C . ASN A 1 87 ? -1.705 -0.591 24.815 1.00 87.56 87 ASN A C 1
ATOM 692 O O . ASN A 1 87 ? -1.530 -1.693 25.335 1.00 87.56 87 ASN A O 1
ATOM 696 N N . SER A 1 88 ? -1.303 -0.392 23.555 1.00 79.00 88 SER A N 1
ATOM 697 C CA . SER A 1 88 ? -0.567 -1.386 22.754 1.00 79.00 88 SER A CA 1
ATOM 698 C C . SER A 1 88 ? 0.493 -0.759 21.859 1.00 79.00 88 SER A C 1
ATOM 700 O O . SER A 1 88 ? 0.467 -0.897 20.639 1.00 79.00 88 SER A O 1
ATOM 702 N N . SER A 1 89 ? 1.444 -0.044 22.463 1.00 89.00 89 SER A N 1
ATOM 703 C CA . SER A 1 89 ? 2.578 0.563 21.742 1.00 89.00 89 SER A CA 1
ATOM 704 C C . SER A 1 89 ? 2.149 1.455 20.561 1.00 89.00 89 SER A C 1
ATOM 706 O O . SER A 1 89 ? 2.902 1.633 19.604 1.00 89.00 89 SER A O 1
ATOM 708 N N . GLY A 1 90 ? 0.923 1.992 20.600 1.00 93.38 90 GLY A N 1
ATOM 709 C CA . GLY A 1 90 ? 0.365 2.857 19.562 1.00 93.38 90 GLY A CA 1
ATOM 710 C C . GLY A 1 90 ? -0.259 2.150 18.352 1.00 93.38 90 GLY A C 1
ATOM 711 O O . GLY A 1 90 ? -0.578 2.832 17.375 1.00 93.38 90 GLY A O 1
ATOM 712 N N . TYR A 1 91 ? -0.458 0.825 18.370 1.00 96.31 91 TYR A N 1
ATOM 713 C CA . TYR A 1 91 ? -1.204 0.116 17.321 1.00 96.31 91 TYR A CA 1
ATOM 714 C C . TYR A 1 91 ? -1.884 -1.170 17.816 1.00 96.31 91 TYR A C 1
ATOM 716 O O . TYR A 1 91 ? -1.508 -1.782 18.810 1.00 96.31 91 TYR A O 1
ATOM 724 N N . LYS A 1 92 ? -2.886 -1.632 17.072 1.00 97.50 92 LYS A N 1
ATOM 725 C CA . LYS A 1 92 ? -3.579 -2.904 17.296 1.00 97.50 92 LYS A CA 1
ATOM 726 C C . LYS A 1 92 ? -3.628 -3.704 16.009 1.00 97.50 92 LYS A C 1
ATOM 728 O O . LYS A 1 92 ? -3.754 -3.140 14.926 1.00 97.50 92 LYS A O 1
ATOM 733 N N . ARG A 1 93 ? -3.552 -5.027 16.128 1.00 97.19 93 ARG A N 1
ATOM 734 C CA . ARG A 1 93 ? -3.770 -5.953 15.015 1.00 97.19 93 ARG A CA 1
ATOM 735 C C . ARG A 1 93 ? -5.155 -6.566 15.156 1.00 97.19 93 ARG A C 1
ATOM 737 O O . ARG A 1 93 ? -5.442 -7.172 16.182 1.00 97.19 93 ARG A O 1
ATOM 744 N N . ILE A 1 94 ? -5.984 -6.426 14.130 1.00 97.94 94 ILE A N 1
ATOM 745 C CA . ILE A 1 94 ? -7.328 -7.009 14.071 1.00 97.94 94 ILE A CA 1
ATOM 746 C C . ILE A 1 94 ? -7.417 -8.004 12.915 1.00 97.94 94 ILE A C 1
ATOM 748 O O . ILE A 1 94 ? -6.645 -7.919 11.956 1.00 97.94 94 ILE A O 1
ATOM 752 N N . LYS A 1 95 ? -8.362 -8.938 13.006 1.00 98.31 95 LYS A N 1
ATOM 753 C CA . LYS A 1 95 ? -8.679 -9.906 11.954 1.00 98.31 95 LYS A CA 1
ATOM 754 C C . LYS A 1 95 ? -10.053 -9.572 11.370 1.00 98.31 95 LYS A C 1
ATOM 756 O O . LYS A 1 95 ? -10.986 -9.327 12.132 1.00 98.31 95 LYS A O 1
ATOM 761 N N . LEU A 1 96 ? -10.164 -9.529 10.045 1.00 98.56 96 LEU A N 1
ATOM 762 C CA . LEU A 1 96 ? -11.438 -9.366 9.339 1.00 98.56 96 LEU A CA 1
ATOM 763 C C . LEU A 1 96 ? -12.008 -10.734 8.932 1.00 98.56 96 LEU A C 1
ATOM 765 O O . LEU A 1 96 ? -11.360 -11.767 9.087 1.00 98.56 96 LEU A O 1
ATOM 769 N N . THR A 1 97 ? -13.240 -10.744 8.423 1.00 98.38 97 THR A N 1
ATOM 770 C CA . THR A 1 97 ? -13.981 -11.987 8.119 1.00 98.38 97 THR A CA 1
ATOM 771 C C . THR A 1 97 ? -13.470 -12.767 6.904 1.00 98.38 97 THR A C 1
ATOM 773 O O . THR A 1 97 ? -13.856 -13.913 6.737 1.00 98.38 97 THR A O 1
ATOM 776 N N . ASP A 1 98 ? -12.597 -12.189 6.075 1.00 98.00 98 ASP A N 1
ATOM 777 C CA . ASP A 1 98 ? -11.868 -12.893 5.004 1.00 98.00 98 ASP A CA 1
ATOM 778 C C . ASP A 1 98 ? -10.521 -13.459 5.477 1.00 98.00 98 ASP A C 1
ATOM 780 O O . ASP A 1 98 ? -9.639 -13.723 4.668 1.00 98.00 98 ASP A O 1
ATOM 784 N N . ASP A 1 99 ? -10.309 -13.553 6.789 1.00 97.94 99 ASP A N 1
ATOM 785 C CA . ASP A 1 99 ? -9.045 -13.950 7.410 1.00 97.94 99 ASP A CA 1
ATOM 786 C C . ASP A 1 99 ? -7.860 -13.001 7.162 1.00 97.94 99 ASP A C 1
ATOM 788 O O . ASP A 1 99 ? -6.724 -13.294 7.561 1.00 97.94 99 ASP A O 1
ATOM 792 N N . SER A 1 100 ? -8.100 -11.821 6.582 1.00 98.38 100 SER A N 1
ATOM 793 C CA . SER A 1 100 ? -7.071 -10.792 6.472 1.00 98.38 100 SER A CA 1
ATOM 794 C C . SER A 1 100 ? -6.789 -10.131 7.820 1.00 98.38 100 SER A C 1
ATOM 796 O O . SER A 1 100 ? -7.677 -9.922 8.650 1.00 98.38 100 SER A O 1
ATOM 798 N N . PHE A 1 101 ? -5.525 -9.772 8.038 1.00 98.56 101 PHE A N 1
ATOM 799 C CA . PHE A 1 101 ? -5.097 -9.053 9.232 1.00 98.56 101 PHE A CA 1
ATOM 800 C C . PHE A 1 101 ? -4.777 -7.604 8.900 1.00 98.56 101 PHE A C 1
ATOM 802 O O . PHE A 1 101 ? -4.094 -7.317 7.916 1.00 98.56 101 PHE A O 1
ATOM 809 N N . TRP A 1 102 ? -5.219 -6.701 9.768 1.00 98.56 102 TRP A N 1
ATOM 810 C CA . TRP A 1 102 ? -5.084 -5.261 9.598 1.00 98.56 102 TRP A CA 1
ATOM 811 C C . TRP A 1 102 ? -4.480 -4.629 10.840 1.00 98.56 102 TRP A C 1
ATOM 813 O O . TRP A 1 102 ? -4.771 -5.033 11.964 1.00 98.56 102 TRP A O 1
ATOM 823 N N . ILE A 1 103 ? -3.627 -3.638 10.624 1.00 98.25 103 ILE A N 1
ATOM 824 C CA . ILE A 1 103 ? -3.122 -2.762 11.671 1.00 98.25 103 ILE A CA 1
ATOM 825 C C . ILE A 1 103 ? -4.045 -1.561 11.759 1.00 98.25 103 ILE A C 1
ATOM 827 O O . ILE A 1 103 ? -4.376 -0.951 10.745 1.00 98.25 103 ILE A O 1
ATOM 831 N N . VAL A 1 104 ? -4.429 -1.233 12.983 1.00 98.00 104 VAL A N 1
ATOM 832 C CA . VAL A 1 104 ? -5.225 -0.069 13.344 1.00 98.00 104 VAL A CA 1
ATOM 833 C C . VAL A 1 104 ? -4.393 0.782 14.292 1.00 98.00 104 VAL A C 1
ATOM 835 O O . VAL A 1 104 ? -3.841 0.266 15.262 1.00 98.00 104 VAL A O 1
ATOM 838 N N . ARG A 1 105 ? -4.265 2.074 14.009 1.00 97.25 105 ARG A N 1
ATOM 839 C CA . ARG A 1 105 ? -3.477 3.011 14.820 1.00 97.25 105 ARG A CA 1
ATOM 840 C C . ARG A 1 105 ? -4.070 4.416 14.784 1.00 97.25 105 ARG A C 1
ATOM 842 O O . ARG A 1 105 ? -4.967 4.683 13.980 1.00 97.25 105 ARG A O 1
ATOM 849 N N . LYS A 1 106 ? -3.530 5.325 15.602 1.00 96.50 106 LYS A N 1
ATOM 850 C CA . LYS A 1 106 ? -3.936 6.737 15.593 1.00 96.50 106 LYS A CA 1
ATOM 851 C C . LYS A 1 106 ? -3.740 7.356 14.203 1.00 96.50 106 LYS A C 1
ATOM 853 O O . LYS A 1 106 ? -2.711 7.165 13.544 1.00 96.50 106 LYS A O 1
ATOM 858 N N . GLY A 1 107 ? -4.788 8.028 13.745 1.00 93.75 107 GLY A N 1
ATOM 859 C CA . GLY A 1 107 ? -4.860 8.737 12.477 1.00 93.75 107 GLY A CA 1
ATOM 860 C C . GLY A 1 107 ? -4.186 10.100 12.507 1.00 93.75 107 GLY A C 1
ATOM 861 O O . GLY A 1 107 ? -3.439 10.423 13.425 1.00 93.75 107 GLY A O 1
ATOM 862 N N . VAL A 1 108 ? -4.422 10.876 11.450 1.00 84.25 108 VAL A N 1
ATOM 863 C CA . VAL A 1 108 ? -3.727 12.153 11.209 1.00 84.25 108 VAL A CA 1
ATOM 864 C C . VAL A 1 108 ? -4.510 13.381 11.679 1.00 84.25 108 VAL A C 1
ATOM 866 O O . VAL A 1 108 ? -3.920 14.448 11.797 1.00 84.25 108 VAL A O 1
ATOM 869 N N . SER A 1 109 ? -5.816 13.250 11.935 1.00 91.31 109 SER A N 1
ATOM 870 C CA . SER A 1 109 ? -6.678 14.332 12.433 1.00 91.31 109 SER A CA 1
ATOM 871 C C . SER A 1 109 ? -7.857 13.787 13.246 1.00 91.31 109 SER A C 1
ATOM 873 O O . SER A 1 109 ? -8.116 12.580 13.228 1.00 91.31 109 SER A O 1
ATOM 875 N N . ASN A 1 110 ? -8.598 14.681 13.908 1.00 90.94 110 ASN A N 1
ATOM 876 C CA . ASN A 1 110 ? -9.781 14.344 14.708 1.00 90.94 110 ASN A CA 1
ATOM 877 C C . ASN A 1 110 ? -10.955 13.827 13.864 1.00 90.94 110 ASN A C 1
ATOM 879 O O . ASN A 1 110 ? -11.745 13.024 14.332 1.00 90.94 110 ASN A O 1
ATOM 883 N N . GLU A 1 111 ? -11.069 14.213 12.596 1.00 94.62 111 GLU A N 1
ATOM 884 C CA . GLU A 1 111 ? -12.120 13.719 11.693 1.00 94.62 111 GLU A CA 1
ATOM 885 C C . GLU A 1 111 ? -11.754 12.358 11.080 1.00 94.62 111 GLU A C 1
ATOM 887 O O . GLU A 1 111 ? -12.599 11.658 10.516 1.00 94.62 111 GLU A O 1
ATOM 892 N N . ARG A 1 112 ? -10.467 11.997 11.133 1.00 96.12 112 ARG A N 1
ATOM 893 C CA . ARG A 1 112 ? -9.862 10.847 10.448 1.00 96.12 112 ARG A CA 1
ATOM 894 C C . ARG A 1 112 ? -8.936 10.066 11.391 1.00 96.12 112 ARG A C 1
ATOM 896 O O . ARG A 1 112 ? -7.853 9.624 10.992 1.00 96.12 112 ARG A O 1
ATOM 903 N N . TYR A 1 113 ? -9.361 9.898 12.643 1.00 96.69 113 TYR A N 1
ATOM 904 C CA . TYR A 1 113 ? -8.535 9.395 13.746 1.00 96.69 113 TYR A CA 1
ATOM 905 C C . TYR A 1 113 ? -8.212 7.893 13.687 1.00 96.69 113 TYR A C 1
ATOM 907 O O . TYR A 1 113 ? -7.385 7.432 14.470 1.00 96.69 113 TYR A O 1
ATOM 915 N N . ILE A 1 114 ? -8.787 7.127 12.752 1.00 97.94 114 ILE A N 1
ATOM 916 C CA . ILE A 1 114 ? -8.559 5.677 12.628 1.00 97.94 114 ILE A CA 1
ATOM 917 C C . ILE A 1 114 ? -7.718 5.386 11.385 1.00 97.94 114 ILE A C 1
ATOM 919 O O . ILE A 1 114 ? -8.254 5.266 10.286 1.00 97.94 114 ILE A O 1
ATOM 923 N N . HIS A 1 115 ? -6.403 5.237 11.520 1.00 97.75 115 HIS A N 1
ATOM 924 C CA . HIS A 1 115 ? -5.563 4.822 10.395 1.00 97.75 115 HIS A CA 1
ATOM 925 C C . HIS A 1 115 ? -5.481 3.304 10.312 1.00 97.75 115 HIS A C 1
ATOM 927 O O . HIS A 1 115 ? -5.101 2.645 11.280 1.00 97.75 115 HIS A O 1
ATOM 933 N N . ILE A 1 116 ? -5.807 2.770 9.135 1.00 98.19 116 ILE A N 1
ATOM 934 C CA . ILE A 1 116 ? -5.670 1.351 8.826 1.00 98.19 116 ILE A CA 1
ATOM 935 C C . ILE A 1 116 ? -4.722 1.075 7.662 1.00 98.19 116 ILE A C 1
ATOM 937 O O . ILE A 1 116 ? -4.688 1.803 6.667 1.00 98.19 116 ILE A O 1
ATOM 941 N N . HIS A 1 117 ? -4.011 -0.041 7.762 1.00 97.62 117 HIS A N 1
ATOM 942 C CA . HIS A 1 117 ? -3.317 -0.675 6.646 1.00 97.62 117 HIS A CA 1
ATOM 943 C C . HIS A 1 117 ? -3.220 -2.191 6.887 1.00 97.62 117 HIS A C 1
ATOM 945 O O . HIS A 1 117 ? -3.382 -2.641 8.024 1.00 97.62 117 HIS A O 1
ATOM 951 N N . PRO A 1 118 ? -2.952 -3.003 5.854 1.00 98.31 118 PRO A N 1
ATOM 952 C CA . PRO A 1 118 ? -2.757 -4.439 6.014 1.00 98.31 118 PRO A CA 1
ATOM 953 C C . PRO A 1 118 ? -1.606 -4.728 6.979 1.00 98.31 118 PRO A C 1
ATOM 955 O O . PRO A 1 118 ? -0.643 -3.961 7.070 1.00 98.31 118 PRO A O 1
ATOM 958 N N . ALA A 1 119 ? -1.690 -5.832 7.714 1.00 97.81 119 ALA A N 1
ATOM 959 C CA . ALA A 1 119 ? -0.586 -6.289 8.545 1.00 97.81 119 ALA A CA 1
ATOM 960 C C . ALA A 1 119 ? 0.591 -6.765 7.687 1.00 97.81 119 ALA A C 1
ATOM 962 O O . ALA A 1 119 ? 0.396 -7.325 6.608 1.00 97.81 119 ALA A O 1
ATOM 963 N N . LYS A 1 120 ? 1.807 -6.598 8.228 1.00 95.69 120 LYS A N 1
ATOM 964 C CA . LYS A 1 120 ? 3.072 -7.051 7.625 1.00 95.69 120 LYS A CA 1
ATOM 965 C C . LYS A 1 120 ? 3.036 -8.518 7.193 1.00 95.69 120 LYS A C 1
ATOM 967 O O . LYS A 1 120 ? 3.666 -8.879 6.205 1.00 95.69 120 LYS A O 1
ATOM 972 N N . THR A 1 121 ? 2.347 -9.353 7.965 1.00 93.38 121 THR A N 1
ATOM 973 C CA . THR A 1 121 ? 2.181 -10.783 7.712 1.00 93.38 121 THR A CA 1
ATOM 974 C C . THR A 1 121 ? 0.711 -11.178 7.821 1.00 93.38 121 THR A C 1
ATOM 976 O O . THR A 1 121 ? -0.040 -10.683 8.673 1.00 93.38 121 THR A O 1
ATOM 979 N N . GLY A 1 122 ? 0.305 -12.099 6.955 1.00 93.88 122 GLY A N 1
ATOM 980 C CA . GLY A 1 122 ? -1.041 -12.650 6.897 1.00 93.88 122 GLY A CA 1
ATOM 981 C C . GLY A 1 122 ? -1.264 -13.385 5.575 1.00 93.88 122 GLY A C 1
ATOM 982 O O . GLY A 1 122 ? -0.499 -13.165 4.637 1.00 93.88 122 GLY A O 1
ATOM 983 N N . PRO A 1 123 ? -2.305 -14.227 5.485 1.00 96.00 123 PRO A N 1
ATOM 984 C CA . PRO A 1 123 ? -2.580 -15.017 4.283 1.00 96.00 123 PRO A CA 1
ATOM 985 C C . PRO A 1 123 ? -2.919 -14.148 3.064 1.00 96.00 123 PRO A C 1
ATOM 987 O O . PRO A 1 123 ? -2.691 -14.557 1.934 1.00 96.00 123 PRO A O 1
ATOM 990 N N . LEU A 1 124 ? -3.427 -12.933 3.296 1.00 98.00 124 LEU A N 1
ATOM 991 C CA . LEU A 1 124 ? -3.867 -11.999 2.258 1.00 98.00 124 LEU A CA 1
ATOM 992 C C . LEU A 1 124 ? -3.025 -10.715 2.213 1.00 98.00 124 LEU A C 1
ATOM 994 O O . LEU A 1 124 ? -3.501 -9.687 1.727 1.00 98.00 124 LEU A O 1
ATOM 998 N N . SER A 1 125 ? -1.777 -10.766 2.689 1.00 97.69 125 SER A N 1
ATOM 999 C CA . SER A 1 125 ? -0.848 -9.630 2.683 1.00 97.69 125 SER A CA 1
ATOM 1000 C C . SER A 1 125 ? 0.468 -9.971 1.987 1.00 97.69 125 SER A C 1
ATOM 1002 O O . SER A 1 125 ? 1.130 -10.943 2.345 1.00 97.69 125 SER A O 1
ATOM 1004 N N . ILE A 1 126 ? 0.907 -9.102 1.077 1.00 97.50 126 ILE A N 1
ATOM 1005 C CA . ILE A 1 126 ? 2.272 -9.099 0.525 1.00 97.50 126 ILE A CA 1
ATOM 1006 C C . ILE A 1 126 ? 2.992 -7.812 0.929 1.00 97.50 126 ILE A C 1
ATOM 1008 O O . ILE A 1 126 ? 2.358 -6.783 1.156 1.00 97.50 126 ILE A O 1
ATOM 1012 N N . ARG A 1 127 ? 4.326 -7.847 1.014 1.00 97.56 127 ARG A N 1
ATOM 1013 C CA . ARG A 1 127 ? 5.132 -6.690 1.427 1.00 97.56 127 ARG A CA 1
ATOM 1014 C C . ARG A 1 127 ? 6.329 -6.479 0.517 1.00 97.56 127 ARG A C 1
ATOM 1016 O O . ARG A 1 127 ? 7.154 -7.374 0.354 1.00 97.56 127 ARG A O 1
ATOM 1023 N N . PHE A 1 128 ? 6.484 -5.254 0.020 1.00 97.56 128 PHE A N 1
ATOM 1024 C CA . PHE A 1 128 ? 7.612 -4.857 -0.827 1.00 97.56 128 PHE A CA 1
ATOM 1025 C C . PHE A 1 128 ? 8.133 -3.467 -0.467 1.00 97.56 128 PHE A C 1
ATOM 1027 O O . PHE A 1 128 ? 7.413 -2.645 0.096 1.00 97.56 128 PHE A O 1
ATOM 1034 N N . LYS A 1 129 ? 9.402 -3.186 -0.792 1.00 97.12 129 LYS A N 1
ATOM 1035 C CA . LYS A 1 129 ? 9.947 -1.822 -0.704 1.00 97.12 129 LYS A CA 1
ATOM 1036 C C . LYS A 1 129 ? 9.199 -0.917 -1.681 1.00 97.12 129 LYS A C 1
ATOM 1038 O O . LYS A 1 129 ? 9.001 -1.309 -2.832 1.00 97.12 129 LYS A O 1
ATOM 1043 N N . ALA A 1 130 ? 8.884 0.311 -1.281 1.00 96.88 130 ALA A N 1
ATOM 1044 C CA . ALA A 1 130 ? 8.235 1.272 -2.166 1.00 96.88 130 ALA A CA 1
ATOM 1045 C C . ALA A 1 130 ? 9.027 1.509 -3.459 1.00 96.88 130 ALA A C 1
ATOM 1047 O O . ALA A 1 130 ? 8.438 1.564 -4.530 1.00 96.88 130 ALA A O 1
ATOM 1048 N N . SER A 1 131 ? 10.362 1.534 -3.402 1.00 97.12 131 SER A N 1
ATOM 1049 C CA . SER A 1 131 ? 11.207 1.636 -4.601 1.00 97.12 131 SER A CA 1
ATOM 1050 C C . SER A 1 131 ? 10.992 0.485 -5.595 1.00 97.12 131 SER A C 1
ATOM 1052 O O . SER A 1 131 ? 11.035 0.683 -6.809 1.00 97.12 131 SER A O 1
ATOM 1054 N N . THR A 1 132 ? 10.720 -0.721 -5.093 1.00 97.25 132 THR A N 1
ATOM 1055 C CA . THR A 1 132 ? 10.373 -1.881 -5.923 1.00 97.25 132 THR A CA 1
ATOM 1056 C C . THR A 1 132 ? 8.987 -1.702 -6.538 1.00 97.25 132 THR A C 1
ATOM 1058 O O . THR A 1 132 ? 8.841 -1.860 -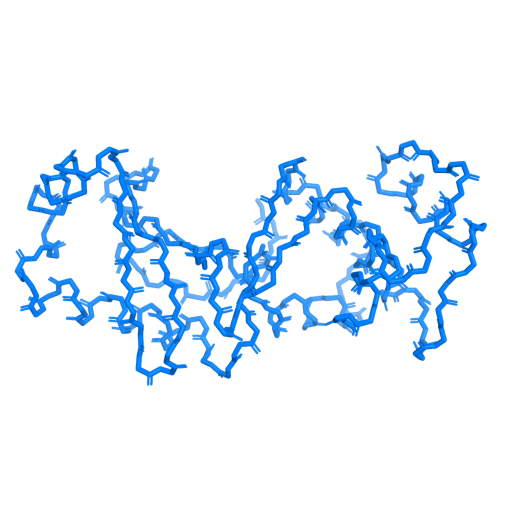7.744 1.00 97.25 132 THR A O 1
ATOM 1061 N N . LEU A 1 133 ? 7.996 -1.293 -5.743 1.00 97.31 133 LEU A N 1
ATOM 1062 C CA . LEU A 1 133 ? 6.625 -1.068 -6.214 1.00 97.31 133 LEU A CA 1
ATOM 1063 C C . LEU A 1 133 ? 6.544 0.040 -7.265 1.00 97.31 133 LEU A C 1
ATOM 1065 O O . LEU A 1 133 ? 5.999 -0.199 -8.333 1.00 97.31 133 LEU A O 1
ATOM 1069 N N . LYS A 1 134 ? 7.164 1.205 -7.025 1.00 97.25 134 LYS A N 1
ATOM 1070 C CA . LYS A 1 134 ? 7.242 2.311 -7.999 1.00 97.25 134 LYS A CA 1
ATOM 1071 C C . LYS A 1 134 ? 7.780 1.817 -9.348 1.00 97.25 134 LYS A C 1
ATOM 1073 O O . LYS A 1 134 ? 7.198 2.104 -10.389 1.00 97.25 134 LYS A O 1
ATOM 1078 N N . THR A 1 135 ? 8.848 1.012 -9.314 1.00 97.19 135 THR A N 1
ATOM 1079 C CA . THR A 1 135 ? 9.447 0.406 -10.515 1.00 97.19 135 THR A CA 1
ATOM 1080 C C . THR A 1 135 ? 8.462 -0.528 -11.227 1.00 97.19 135 THR A C 1
ATOM 1082 O O . THR A 1 135 ? 8.253 -0.396 -12.430 1.00 97.19 135 THR A O 1
ATOM 1085 N N . ILE A 1 136 ? 7.846 -1.466 -10.497 1.00 96.44 136 ILE A N 1
ATOM 1086 C CA . ILE A 1 136 ? 6.935 -2.465 -11.074 1.00 96.44 136 ILE A CA 1
ATOM 1087 C C . ILE A 1 136 ? 5.660 -1.825 -11.609 1.00 96.44 136 ILE A C 1
ATOM 1089 O O . ILE A 1 136 ? 5.225 -2.181 -12.696 1.00 96.44 136 ILE A O 1
ATOM 1093 N N . TYR A 1 137 ? 5.087 -0.855 -10.905 1.00 95.62 137 TYR A N 1
ATOM 1094 C CA . TYR A 1 137 ? 3.860 -0.191 -11.335 1.00 95.62 137 TYR A CA 1
ATOM 1095 C C . TYR A 1 137 ? 4.075 0.597 -12.626 1.00 95.62 137 TYR A C 1
ATOM 1097 O O . TYR A 1 137 ? 3.266 0.502 -13.548 1.00 95.62 137 TYR A O 1
ATOM 1105 N N . TRP A 1 138 ? 5.206 1.301 -12.740 1.00 96.38 138 TRP A N 1
ATOM 1106 C CA . TRP A 1 138 ? 5.585 1.947 -13.994 1.00 96.38 138 TRP A CA 1
ATOM 1107 C C . TRP A 1 138 ? 5.817 0.932 -15.122 1.00 96.38 138 TRP A C 1
ATOM 1109 O O . TRP A 1 138 ? 5.328 1.120 -16.234 1.00 96.38 138 TRP A O 1
ATOM 1119 N N . LEU A 1 139 ? 6.511 -0.178 -14.851 1.00 95.69 139 LEU A N 1
ATOM 1120 C CA . LEU A 1 139 ? 6.712 -1.225 -15.855 1.00 95.69 139 LEU A CA 1
ATOM 1121 C C . LEU A 1 139 ? 5.394 -1.848 -16.313 1.00 95.69 139 LEU A C 1
ATOM 1123 O O . LEU A 1 139 ? 5.194 -1.983 -17.513 1.00 95.69 139 LEU A O 1
ATOM 1127 N N . LYS A 1 140 ? 4.482 -2.177 -15.396 1.00 93.62 140 LYS A N 1
ATOM 1128 C CA . LYS A 1 140 ? 3.162 -2.749 -15.709 1.00 93.62 140 LYS A CA 1
ATOM 1129 C C . LYS A 1 140 ? 2.289 -1.786 -16.516 1.00 93.62 140 LYS A C 1
ATOM 1131 O O . LYS A 1 140 ? 1.538 -2.229 -17.375 1.00 93.62 140 LYS A O 1
ATOM 1136 N N . ARG A 1 141 ? 2.447 -0.469 -16.321 1.00 92.94 141 ARG A N 1
ATOM 1137 C CA . ARG A 1 141 ? 1.812 0.552 -17.171 1.00 92.94 141 ARG A CA 1
ATOM 1138 C C . ARG A 1 141 ? 2.289 0.479 -18.624 1.00 92.94 141 ARG A C 1
ATOM 1140 O O . ARG A 1 141 ? 1.499 0.703 -19.537 1.00 92.94 141 ARG A O 1
ATOM 1147 N N . LYS A 1 142 ? 3.587 0.240 -18.839 1.00 92.19 142 LYS A N 1
ATOM 1148 C CA . LYS A 1 142 ? 4.241 0.350 -20.156 1.00 92.19 142 LYS A CA 1
ATOM 1149 C C . LYS A 1 142 ? 4.364 -0.968 -20.907 1.00 92.19 142 LYS A C 1
ATOM 1151 O O . LYS A 1 142 ? 4.305 -0.980 -22.133 1.00 92.19 142 LYS A O 1
ATOM 1156 N N . LYS A 1 143 ? 4.542 -2.067 -20.186 1.00 88.38 143 LYS A N 1
ATOM 1157 C CA . LYS A 1 143 ? 4.763 -3.400 -20.731 1.00 88.38 143 LYS A CA 1
ATOM 1158 C C . LYS A 1 143 ? 3.486 -4.215 -20.608 1.00 88.38 143 LYS A C 1
ATOM 1160 O O . LYS A 1 143 ? 3.020 -4.485 -19.506 1.00 88.38 143 LYS A O 1
ATOM 1165 N N . ARG A 1 144 ? 2.949 -4.637 -21.752 1.00 77.31 144 ARG A N 1
ATOM 1166 C CA . ARG A 1 144 ? 1.845 -5.601 -21.811 1.00 77.31 144 ARG A CA 1
ATOM 1167 C C . ARG A 1 144 ? 2.401 -7.029 -21.752 1.00 77.31 144 ARG A C 1
ATOM 1169 O O . ARG A 1 144 ? 3.461 -7.304 -22.313 1.00 77.31 144 ARG A O 1
ATOM 1176 N N . GLY A 1 145 ? 1.672 -7.927 -21.092 1.00 81.50 145 GLY A N 1
ATOM 1177 C CA . GLY A 1 145 ? 2.025 -9.343 -20.951 1.00 81.50 145 GLY A CA 1
ATOM 1178 C C . GLY A 1 145 ? 2.795 -9.688 -19.670 1.00 81.50 145 GLY A C 1
ATOM 1179 O O . GLY A 1 145 ? 3.166 -8.818 -18.884 1.00 81.50 145 GLY A O 1
ATOM 1180 N N . ASN A 1 146 ? 3.031 -10.988 -19.468 1.00 80.62 146 ASN A N 1
ATOM 1181 C CA . ASN A 1 146 ? 3.531 -11.532 -18.197 1.00 80.62 146 ASN A CA 1
ATOM 1182 C C . ASN A 1 146 ? 5.034 -11.845 -18.186 1.00 80.62 146 ASN A C 1
ATOM 1184 O O . ASN A 1 146 ? 5.585 -12.167 -17.133 1.00 80.62 146 ASN A O 1
ATOM 1188 N N . ASN A 1 147 ? 5.716 -11.706 -19.327 1.00 90.19 147 ASN A N 1
ATOM 1189 C CA . ASN A 1 147 ? 7.145 -11.992 -19.428 1.00 90.19 147 ASN A CA 1
ATOM 1190 C C . ASN A 1 147 ? 7.955 -11.099 -18.472 1.00 90.19 147 ASN A C 1
ATOM 1192 O O . ASN A 1 147 ? 7.793 -9.87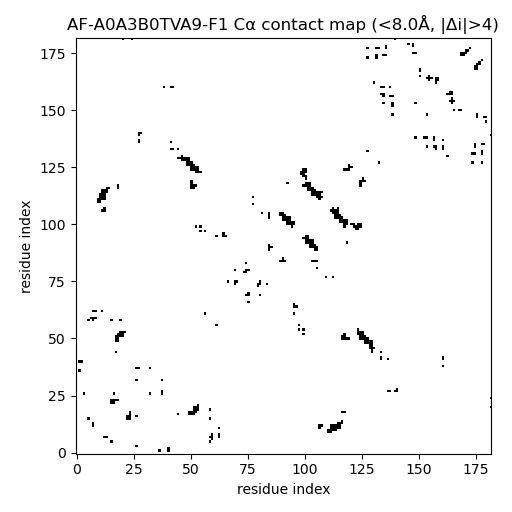1 -18.522 1.00 90.19 147 ASN A O 1
ATOM 1196 N N . PRO A 1 148 ? 8.851 -11.676 -17.647 1.00 91.75 148 PRO A N 1
ATOM 1197 C CA . PRO A 1 148 ? 9.685 -10.902 -16.739 1.00 91.75 148 PRO A CA 1
ATOM 1198 C C . PRO A 1 148 ? 10.480 -9.804 -17.469 1.00 91.75 148 PRO A C 1
ATOM 1200 O O . PRO A 1 148 ? 11.000 -10.034 -18.567 1.00 91.75 148 PRO A O 1
ATOM 1203 N N . PRO A 1 149 ? 10.585 -8.592 -16.899 1.00 94.44 149 PRO A N 1
ATOM 1204 C CA . PRO A 1 149 ? 11.365 -7.513 -17.486 1.00 94.44 149 PRO A CA 1
ATOM 1205 C C . PRO A 1 149 ? 12.868 -7.783 -17.353 1.00 94.44 149 PRO A C 1
ATOM 1207 O O . PRO A 1 149 ? 13.351 -8.277 -16.332 1.00 94.44 149 PRO A O 1
ATOM 1210 N N . ARG A 1 150 ? 13.622 -7.421 -18.391 1.00 95.50 150 ARG A N 1
ATOM 1211 C CA . ARG A 1 150 ? 15.086 -7.488 -18.416 1.00 95.50 150 ARG A CA 1
ATOM 1212 C C . ARG A 1 150 ? 15.690 -6.355 -17.583 1.00 95.50 150 ARG A C 1
ATOM 1214 O O . ARG A 1 150 ? 15.051 -5.334 -17.334 1.00 95.50 150 ARG A O 1
ATOM 1221 N N . LEU A 1 151 ? 16.965 -6.499 -17.210 1.00 97.06 151 LEU A N 1
ATOM 1222 C CA . LEU A 1 151 ? 17.687 -5.513 -16.391 1.00 97.06 151 LEU A CA 1
ATOM 1223 C C . LEU A 1 151 ? 17.649 -4.098 -16.991 1.00 97.06 151 LEU A C 1
ATOM 1225 O O . LEU A 1 151 ? 17.437 -3.132 -16.262 1.00 97.06 151 LEU A O 1
ATOM 1229 N N . LYS A 1 152 ? 17.796 -3.984 -18.318 1.00 97.19 152 LYS A N 1
ATOM 1230 C CA . LYS A 1 152 ? 17.708 -2.704 -19.035 1.00 97.19 152 LYS A CA 1
ATOM 1231 C C . LYS A 1 152 ? 16.337 -2.042 -18.855 1.00 97.19 152 LYS A C 1
ATOM 1233 O O . LYS A 1 152 ? 16.282 -0.895 -18.429 1.00 97.19 152 LYS A O 1
ATOM 1238 N N . GLU A 1 153 ? 15.252 -2.787 -19.080 1.00 97.06 153 GLU A N 1
ATOM 1239 C CA . GLU A 1 153 ? 13.871 -2.296 -18.920 1.00 97.06 153 GLU A CA 1
ATOM 1240 C C . GLU A 1 153 ? 13.614 -1.840 -17.474 1.00 97.06 153 GLU A C 1
ATOM 1242 O O . GLU A 1 153 ? 13.037 -0.779 -17.234 1.00 97.06 153 GLU A O 1
ATOM 1247 N N . ILE A 1 154 ? 14.098 -2.610 -16.491 1.00 97.62 154 ILE A N 1
ATOM 1248 C CA . ILE A 1 154 ? 14.017 -2.245 -15.072 1.00 97.62 154 ILE A CA 1
ATOM 1249 C C . ILE A 1 154 ? 14.753 -0.937 -14.792 1.00 97.62 154 ILE A C 1
ATOM 1251 O O . ILE A 1 154 ? 14.199 -0.065 -14.126 1.00 97.62 154 ILE A O 1
ATOM 1255 N N . ASN A 1 155 ? 15.983 -0.777 -15.275 1.00 98.38 155 ASN A N 1
ATOM 1256 C CA . ASN A 1 155 ? 16.764 0.428 -15.007 1.00 98.38 155 ASN A CA 1
ATOM 1257 C C . ASN A 1 155 ? 16.182 1.666 -15.703 1.00 98.38 155 ASN A C 1
ATOM 1259 O O . ASN A 1 155 ? 16.149 2.731 -15.090 1.00 98.38 155 ASN A O 1
ATOM 1263 N N . GLU A 1 156 ? 15.628 1.526 -16.908 1.00 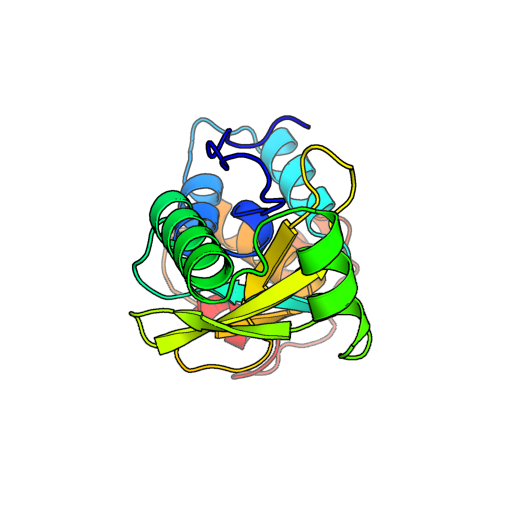97.94 156 GLU A N 1
ATOM 1264 C CA . GLU A 1 156 ? 14.875 2.596 -17.575 1.00 97.94 156 GLU A CA 1
ATOM 1265 C C . GLU A 1 156 ? 13.653 3.021 -16.750 1.00 97.94 156 GLU A C 1
ATOM 1267 O O . GLU A 1 156 ? 13.449 4.211 -16.506 1.00 97.94 156 GLU A O 1
ATOM 1272 N N . ALA A 1 157 ? 12.873 2.059 -16.247 1.00 97.19 157 ALA A N 1
ATOM 1273 C CA . ALA A 1 157 ? 11.737 2.343 -15.377 1.00 97.19 157 ALA A CA 1
ATOM 1274 C C . ALA A 1 157 ? 12.153 3.031 -14.074 1.00 97.19 157 ALA A C 1
ATOM 1276 O O . ALA A 1 157 ? 11.514 3.998 -13.664 1.00 97.19 157 ALA A O 1
ATOM 1277 N N . ARG A 1 158 ? 13.239 2.568 -13.443 1.00 97.88 158 ARG A N 1
ATOM 1278 C CA . ARG A 1 158 ? 13.783 3.160 -12.213 1.00 97.88 158 ARG A CA 1
ATOM 1279 C C . ARG A 1 158 ? 14.144 4.623 -12.412 1.00 97.88 158 ARG A C 1
ATOM 1281 O O . ARG A 1 158 ? 13.707 5.444 -11.614 1.00 97.88 158 ARG A O 1
ATOM 1288 N N . LEU A 1 159 ? 14.832 4.954 -13.504 1.00 97.81 159 LEU A N 1
ATOM 1289 C CA . LEU A 1 159 ? 15.158 6.340 -13.838 1.00 97.81 159 LEU A CA 1
ATOM 1290 C C . LEU A 1 159 ? 13.897 7.193 -14.036 1.00 97.81 159 LEU A C 1
ATOM 1292 O O . LEU A 1 159 ? 13.839 8.312 -13.532 1.00 97.81 159 LEU A O 1
ATOM 1296 N N . LYS A 1 160 ? 12.856 6.662 -14.696 1.00 96.69 160 LYS A N 1
ATOM 1297 C CA . LYS A 1 160 ? 11.577 7.381 -14.868 1.00 96.69 160 LYS A CA 1
ATOM 1298 C C . LYS A 1 160 ? 10.874 7.695 -13.548 1.00 96.69 160 LYS A C 1
ATOM 1300 O O . LYS A 1 160 ? 10.260 8.750 -13.442 1.00 96.69 160 LYS A O 1
ATOM 1305 N N . VAL A 1 161 ? 10.982 6.818 -12.550 1.00 95.94 161 VAL A N 1
ATOM 1306 C CA . VAL A 1 161 ? 10.397 7.031 -11.213 1.00 95.94 161 VAL A CA 1
ATOM 1307 C C . VAL A 1 161 ? 11.385 7.640 -10.206 1.00 95.94 161 VAL A C 1
ATOM 1309 O O . VAL A 1 161 ? 11.154 7.560 -9.001 1.00 95.94 161 VAL A O 1
ATOM 1312 N N . GLY A 1 162 ? 12.494 8.226 -10.678 1.00 95.88 162 GLY A N 1
ATOM 1313 C CA . GLY A 1 162 ? 13.458 8.945 -9.837 1.00 95.88 162 GLY A CA 1
ATOM 1314 C C . GLY A 1 162 ? 14.316 8.056 -8.929 1.00 95.88 162 GLY A C 1
ATOM 1315 O O . GLY A 1 162 ? 14.753 8.495 -7.870 1.00 95.88 162 GLY A O 1
ATOM 1316 N N . LEU A 1 163 ? 14.543 6.795 -9.303 1.00 97.00 163 LEU A N 1
ATOM 1317 C CA . LEU A 1 163 ? 15.345 5.831 -8.546 1.00 97.00 163 LEU A CA 1
ATOM 1318 C C . LEU A 1 163 ? 16.667 5.510 -9.266 1.00 97.00 163 LEU A C 1
ATOM 1320 O O . LEU A 1 163 ? 16.681 5.380 -10.492 1.00 97.00 163 LEU A O 1
ATOM 1324 N N . PRO A 1 164 ? 17.772 5.279 -8.529 1.00 97.19 164 PRO A N 1
ATOM 1325 C CA . PRO A 1 164 ? 19.046 4.887 -9.130 1.00 97.19 164 PRO A CA 1
ATOM 1326 C C . PRO A 1 164 ? 18.956 3.481 -9.742 1.00 97.19 164 PRO A C 1
ATOM 1328 O O . PRO A 1 164 ? 18.202 2.653 -9.223 1.00 97.19 164 PRO A O 1
ATOM 1331 N N . PRO A 1 165 ? 19.730 3.150 -10.787 1.00 97.94 165 PRO A N 1
ATOM 1332 C CA . PRO A 1 165 ? 19.733 1.812 -11.380 1.00 97.94 165 PRO A CA 1
ATOM 1333 C C . PRO A 1 165 ? 20.192 0.729 -10.387 1.00 97.94 165 PRO A C 1
ATOM 1335 O O . PRO A 1 165 ? 20.877 1.002 -9.402 1.00 97.94 165 PRO A O 1
ATOM 1338 N N . VAL A 1 166 ? 19.816 -0.524 -10.648 1.00 97.12 166 VAL A N 1
ATOM 1339 C CA . VAL A 1 166 ? 20.346 -1.707 -9.952 1.00 97.12 166 VAL A CA 1
ATOM 1340 C C . VAL A 1 166 ? 21.405 -2.398 -10.807 1.00 97.12 166 VAL A C 1
ATOM 1342 O O . VAL A 1 166 ? 21.327 -2.387 -12.035 1.00 97.12 166 VAL A O 1
ATOM 1345 N N . LYS A 1 167 ? 22.394 -3.016 -10.149 1.00 96.00 167 LYS A N 1
ATOM 1346 C CA . LYS A 1 167 ? 23.512 -3.701 -10.822 1.00 96.00 167 LYS A CA 1
ATOM 1347 C C . LYS A 1 167 ? 23.118 -5.057 -11.407 1.00 96.00 167 LYS A C 1
ATOM 1349 O O . LYS A 1 167 ? 23.609 -5.435 -12.460 1.00 96.00 167 LYS A O 1
ATOM 1354 N N . GLN A 1 168 ? 22.245 -5.786 -10.716 1.00 94.75 168 GLN A N 1
ATOM 1355 C CA . GLN A 1 168 ? 21.859 -7.146 -11.082 1.00 94.75 168 GLN A CA 1
ATOM 1356 C C . GLN A 1 168 ? 20.440 -7.468 -10.618 1.00 94.75 168 GLN A C 1
ATOM 1358 O O . GLN A 1 168 ? 19.916 -6.834 -9.696 1.00 94.75 168 GLN A O 1
ATOM 1363 N N . LEU A 1 169 ? 19.841 -8.481 -11.242 1.00 93.75 169 LEU A N 1
ATOM 1364 C CA . LEU A 1 169 ? 18.559 -9.050 -10.840 1.00 93.75 169 LEU A CA 1
ATOM 1365 C C . LEU A 1 169 ? 18.790 -10.375 -10.123 1.00 93.75 169 LEU A C 1
ATOM 1367 O O . LEU A 1 169 ? 19.680 -11.135 -10.491 1.00 93.75 169 LEU A O 1
ATOM 1371 N N . LYS A 1 170 ? 17.956 -10.658 -9.125 1.00 91.81 170 LYS A N 1
ATOM 1372 C CA . LYS A 1 170 ? 17.908 -11.958 -8.457 1.00 91.81 170 LYS A CA 1
ATOM 1373 C C . LYS A 1 170 ? 16.551 -12.592 -8.718 1.00 91.81 170 LYS A C 1
ATOM 1375 O O . LYS A 1 170 ? 15.523 -11.958 -8.476 1.00 91.81 170 LYS A O 1
ATOM 1380 N N . TYR A 1 171 ? 16.549 -13.812 -9.245 1.00 87.81 171 TYR A N 1
ATOM 1381 C CA . TYR A 1 171 ? 15.318 -14.564 -9.470 1.00 87.81 171 TYR A CA 1
ATOM 1382 C C . TYR A 1 171 ? 14.658 -14.917 -8.130 1.00 87.81 171 TYR A C 1
ATOM 1384 O O . TYR A 1 171 ? 15.352 -15.167 -7.151 1.00 87.81 171 TYR A O 1
ATOM 1392 N N . GLY A 1 172 ? 13.325 -14.884 -8.067 1.00 88.44 172 GLY A N 1
ATOM 1393 C CA . GLY A 1 172 ? 12.576 -15.185 -6.838 1.00 88.44 172 GLY A CA 1
ATOM 1394 C C . GLY A 1 172 ? 12.675 -14.132 -5.722 1.00 88.44 172 GLY A C 1
ATOM 1395 O O . GLY A 1 172 ? 12.042 -14.291 -4.679 1.00 88.44 172 GLY A O 1
ATOM 1396 N N . GLU A 1 173 ? 13.394 -13.024 -5.931 1.00 90.75 173 GLU A N 1
ATOM 1397 C CA . GLU A 1 173 ? 13.589 -11.967 -4.934 1.00 90.75 173 GLU A CA 1
ATOM 1398 C C . GLU A 1 173 ? 13.282 -10.564 -5.482 1.00 90.75 173 GLU A C 1
ATOM 1400 O O . GLU A 1 173 ? 13.208 -10.327 -6.691 1.00 90.75 173 GLU A O 1
ATOM 1405 N N . GLY A 1 174 ? 13.120 -9.603 -4.564 1.00 92.44 174 GLY A N 1
ATOM 1406 C CA . GLY A 1 174 ? 13.093 -8.171 -4.866 1.00 92.44 174 GLY A CA 1
ATOM 1407 C C . GLY A 1 174 ? 12.148 -7.789 -6.009 1.00 92.44 174 GLY A C 1
ATOM 1408 O O . GLY A 1 174 ? 10.939 -7.999 -5.922 1.00 92.44 174 GLY A O 1
ATOM 1409 N N . ILE A 1 175 ? 12.714 -7.206 -7.072 1.00 96.12 175 ILE A N 1
ATOM 1410 C CA . ILE A 1 175 ? 11.975 -6.712 -8.244 1.00 96.12 175 ILE A CA 1
ATOM 1411 C C . ILE A 1 175 ? 11.295 -7.854 -9.003 1.00 96.12 175 ILE A C 1
ATOM 1413 O O . ILE A 1 175 ? 10.124 -7.722 -9.340 1.00 96.12 175 ILE A O 1
ATOM 1417 N N . LEU A 1 176 ? 11.976 -8.980 -9.233 1.00 95.38 176 LEU A N 1
ATOM 1418 C CA . LEU A 1 176 ? 11.400 -10.080 -10.013 1.00 95.38 176 LEU A CA 1
ATOM 1419 C C . LEU A 1 176 ? 10.319 -10.836 -9.240 1.00 95.38 176 LEU A C 1
ATOM 1421 O O . LEU A 1 176 ? 9.303 -11.193 -9.830 1.00 95.38 176 LEU A O 1
ATOM 1425 N N . LYS A 1 177 ? 10.479 -10.998 -7.919 1.00 96.19 177 LYS A N 1
ATOM 1426 C CA . LYS A 1 177 ? 9.390 -11.499 -7.069 1.00 96.19 177 LYS A CA 1
ATOM 1427 C C . LYS A 1 177 ? 8.173 -10.579 -7.141 1.00 96.19 177 LYS A C 1
ATOM 1429 O O . LYS A 1 177 ? 7.072 -11.043 -7.389 1.00 96.19 177 LYS A O 1
ATOM 1434 N N . CYS A 1 178 ? 8.386 -9.273 -6.972 1.00 96.06 178 CYS A N 1
ATOM 1435 C CA . CYS A 1 178 ? 7.309 -8.288 -7.027 1.00 96.06 178 CYS A CA 1
ATOM 1436 C C . CYS A 1 178 ? 6.602 -8.273 -8.390 1.00 96.06 178 CYS A C 1
ATOM 1438 O O . CYS A 1 178 ? 5.384 -8.176 -8.437 1.00 96.06 178 CYS A O 1
ATOM 1440 N N . TRP A 1 179 ? 7.337 -8.421 -9.497 1.00 95.31 179 TRP A N 1
ATOM 1441 C CA . TRP A 1 179 ? 6.740 -8.509 -10.833 1.00 95.31 179 TRP A CA 1
ATOM 1442 C C . TRP A 1 179 ? 5.726 -9.649 -10.956 1.00 95.31 179 TRP A C 1
ATOM 1444 O O . TRP A 1 179 ? 4.697 -9.440 -11.582 1.00 95.31 179 TRP A O 1
ATOM 1454 N N . GLY A 1 180 ? 6.013 -10.822 -10.381 1.00 93.62 180 GLY A N 1
ATOM 1455 C CA . GLY A 1 180 ? 5.115 -11.982 -10.430 1.00 93.62 180 GLY A CA 1
ATOM 1456 C C . GLY A 1 180 ? 3.876 -11.855 -9.540 1.00 93.62 180 GLY A C 1
ATOM 1457 O O . GLY A 1 180 ? 2.909 -12.582 -9.733 1.00 93.62 180 GLY A O 1
ATOM 1458 N N . GLU A 1 181 ? 3.888 -10.925 -8.583 1.00 94.31 181 GLU A N 1
ATOM 1459 C CA . GLU A 1 181 ? 2.742 -10.650 -7.712 1.00 94.31 181 GLU A CA 1
ATOM 1460 C C . GLU A 1 181 ? 1.723 -9.696 -8.348 1.00 94.31 181 GLU A C 1
ATOM 1462 O O . GLU A 1 181 ? 0.602 -9.603 -7.855 1.00 94.31 181 GLU A O 1
ATOM 1467 N N . PHE A 1 182 ? 2.079 -8.977 -9.414 1.00 91.88 182 PHE A N 1
ATOM 1468 C CA . PHE A 1 182 ? 1.217 -8.029 -10.139 1.00 91.88 182 PHE A CA 1
ATOM 1469 C C . PHE A 1 182 ? 1.127 -8.415 -11.615 1.00 91.88 182 PHE A C 1
AT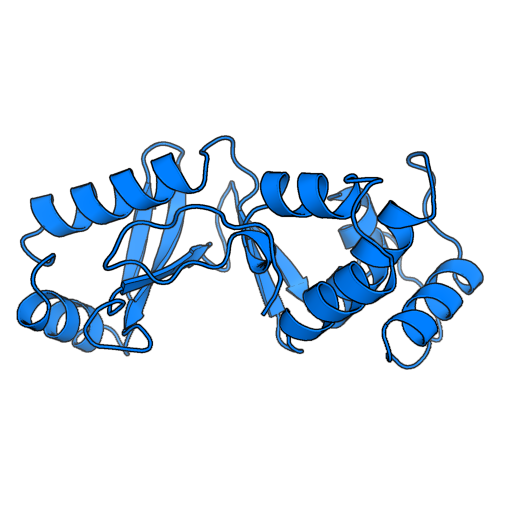OM 1471 O O . PHE A 1 182 ? 0.394 -7.755 -12.381 1.00 91.88 182 PHE A O 1
#

Foldseek 3Di:
DDDPCPPQDPQADDDCCQAEPVSVVCQLQVPPQDPVNVLVSLVVNDFAKTKYFADDDDSVRVNVQVQVVCVVVVQNDLVSVQVVCVVPVFWDWDAGPVRWIKIWGADDDPGHGTYIHGDPDTPGIDMAGSLLVQLLSQLSSPDDDLDFDDQVSSQVSSVVSVHHGDPDDDDCDHNNVVSNSD